Protein AF-A0A8T2P8Z6-F1 (afdb_monomer_lite)

Radius of gyration: 33.36 Å; chains: 1; bounding box: 103×125×57 Å

Foldseek 3Di:
DDDDDDDDDDDDDDDPVVVVVVVVVVVVVVVVVVPPPDDDDDDDDPPDPLQQLVNLVVFLEFEEAEDADLQDAPVVVLVLLLLVLVLQVLLVVPGHYEYEDQAFANHVPPPPVPDRGFRHWCLQWFDVVLLCVLGHYDYPVSVCRNNVHQEAAEEEEEDADPVHDDPPDQDWDKAFDQDPDDDQWDADPVRWTAHPSRPPRRHTYNYYTYMHGGEGSNSCSCVCPPVDPTRGYYYYNSSRHHHPDPPDPSSVSNVLSRHTNPVVVVVVQVCCVPPVVDHCVVVVVDDDPNSVPDDDDDDDDDDDDQDDPPCCPVPVPPHDDDDDDDDDDDDDDDDDDDDDDDDDDDDDDDDDPDDDDDDDDDD

InterPro domains:
  IPR019378 GDP-fucose protein O-fucosyltransferase [PF10250] (63-278)
  IPR045130 GDP-fucose protein O-fucosyltransferase 2-like [PTHR13398] (17-284)

Organism: NCBI:txid121402

Sequence (363 aa):
MADRRKLHPALLWLSPRHLVIILQVYLLTLRAVSADVLSEDGAFSAGQSASSPAAAAARNIRYLLYDVNPPEGFNLRRDVYIRMASLVKTLRKHGDWVLVLPPWGRLYHWQSPDIHQVRIPWGEFFSVTSLQANVPVIEYEDFIAESGGPFVDMVLVLQNYAEGWTDGKWEEKVEERPCIERLMYSRDKQGYYRGWFWGYEETRGLNVTCISAQGHASILAPLLLQNITATSVMLDRAETVLHDQYAGKDYWDARRSMVFAKHLRIIGDEFRAKYLNSTDENDRTVYSEDWTRMKVEVQNFLITNRQKSEVGHSEGRSVPWSAPSTEGLHLGSPGGRAQPQRGRQKDSEPDEEAQAGQSICCY

Structure (mmCIF, N/CA/C/O backbone):
data_AF-A0A8T2P8Z6-F1
#
_entry.id   AF-A0A8T2P8Z6-F1
#
loop_
_atom_site.group_PDB
_atom_site.id
_atom_site.type_symbol
_atom_site.label_atom_id
_atom_site.label_alt_id
_atom_site.label_comp_id
_atom_site.label_asym_id
_atom_site.label_entity_id
_atom_site.label_seq_id
_atom_site.pdbx_PDB_ins_code
_atom_site.Cartn_x
_atom_site.Cartn_y
_atom_site.Cartn_z
_atom_site.occupancy
_atom_site.B_iso_or_equiv
_atom_site.auth_seq_id
_atom_site.auth_comp_id
_atom_site.auth_asym_id
_atom_site.auth_atom_id
_atom_site.pdbx_PDB_model_num
ATOM 1 N N . MET A 1 1 ? -55.349 -83.381 -0.407 1.00 37.97 1 MET A N 1
ATOM 2 C CA . MET A 1 1 ? -54.347 -84.428 -0.694 1.00 37.97 1 MET A CA 1
ATOM 3 C C . MET A 1 1 ? -53.076 -83.732 -1.157 1.00 37.97 1 MET A C 1
ATOM 5 O O . MET A 1 1 ? -53.173 -83.042 -2.157 1.00 37.97 1 MET A O 1
ATOM 9 N N . ALA A 1 2 ? -51.974 -83.916 -0.410 1.00 39.56 2 ALA A N 1
ATOM 10 C CA . ALA A 1 2 ? -50.560 -83.663 -0.761 1.00 39.56 2 ALA A CA 1
ATOM 11 C C . ALA A 1 2 ? -50.140 -82.226 -1.162 1.00 39.56 2 ALA A C 1
ATOM 13 O O . ALA A 1 2 ? -50.889 -81.501 -1.792 1.00 39.56 2 ALA A O 1
ATOM 14 N N . ASP A 1 3 ? -48.930 -81.717 -0.939 1.00 37.75 3 ASP A N 1
ATOM 15 C CA . ASP A 1 3 ? -47.789 -81.972 -0.048 1.00 37.75 3 ASP A CA 1
ATOM 16 C C . ASP A 1 3 ? -46.857 -80.761 -0.314 1.00 37.75 3 ASP A C 1
ATOM 18 O O . ASP A 1 3 ? -46.471 -80.524 -1.461 1.00 37.75 3 ASP A O 1
ATOM 22 N N . ARG A 1 4 ? -46.565 -79.916 0.688 1.00 43.31 4 ARG A N 1
ATOM 23 C CA . ARG A 1 4 ? -45.650 -78.762 0.543 1.00 43.31 4 ARG A CA 1
ATOM 24 C C . ARG A 1 4 ? -44.245 -79.207 0.950 1.00 43.31 4 ARG A C 1
ATOM 26 O O . ARG A 1 4 ? -43.892 -79.131 2.126 1.00 43.31 4 ARG A O 1
ATOM 33 N N . ARG A 1 5 ? -43.412 -79.596 -0.018 1.00 45.62 5 ARG A N 1
ATOM 34 C CA . ARG A 1 5 ? -41.974 -79.809 0.219 1.00 45.62 5 ARG A CA 1
ATOM 35 C C . ARG A 1 5 ? -41.269 -78.465 0.427 1.00 45.62 5 ARG A C 1
ATOM 37 O O . ARG A 1 5 ? -41.168 -77.660 -0.494 1.00 45.62 5 ARG A O 1
ATOM 44 N N . LYS A 1 6 ? -40.779 -78.234 1.646 1.00 47.31 6 LYS A N 1
ATOM 45 C CA . LYS A 1 6 ? -39.802 -77.188 1.978 1.00 47.31 6 LYS A CA 1
ATOM 46 C C . LYS A 1 6 ? -38.392 -77.732 1.721 1.00 47.31 6 LYS A C 1
ATOM 48 O O . LYS A 1 6 ? -38.041 -78.780 2.255 1.00 47.31 6 LYS A O 1
ATOM 53 N N . LEU A 1 7 ? -37.594 -77.017 0.927 1.00 45.34 7 LEU A N 1
ATOM 54 C CA . LEU A 1 7 ? -36.141 -77.198 0.846 1.00 45.34 7 LEU A CA 1
ATOM 55 C C . LEU A 1 7 ? -35.484 -76.535 2.071 1.00 45.34 7 LEU A C 1
ATOM 57 O O . LEU A 1 7 ? -35.747 -75.367 2.352 1.00 45.34 7 LEU A O 1
ATOM 61 N N . HIS A 1 8 ? -34.619 -77.266 2.774 1.00 40.22 8 HIS A N 1
ATOM 62 C CA . HIS A 1 8 ? -33.718 -76.728 3.799 1.00 40.22 8 HIS A CA 1
ATOM 63 C C . HIS A 1 8 ? -32.404 -76.248 3.155 1.00 40.22 8 HIS A C 1
ATOM 65 O O . HIS A 1 8 ? -31.804 -77.024 2.411 1.00 40.22 8 HIS A O 1
ATOM 71 N N . PRO A 1 9 ? -31.891 -75.042 3.468 1.00 47.12 9 PRO A N 1
ATOM 72 C CA . PRO A 1 9 ? -30.496 -74.702 3.231 1.00 47.12 9 PRO A CA 1
ATOM 73 C C . PRO A 1 9 ? -29.645 -75.116 4.442 1.00 47.12 9 PRO A C 1
ATOM 75 O O . PRO A 1 9 ? -29.944 -74.767 5.585 1.00 47.12 9 PRO A O 1
ATOM 78 N N . ALA A 1 10 ? -28.582 -75.878 4.186 1.00 43.59 10 ALA A N 1
ATOM 79 C CA . ALA A 1 10 ? -27.578 -76.231 5.179 1.00 43.59 10 ALA A CA 1
ATOM 80 C C . ALA A 1 10 ? -26.749 -74.987 5.548 1.00 43.59 10 ALA A C 1
ATOM 82 O O . ALA A 1 10 ? -26.037 -74.438 4.709 1.00 43.59 10 ALA A O 1
ATOM 83 N N . LEU A 1 11 ? -26.840 -74.536 6.803 1.00 48.56 11 LEU A N 1
ATOM 84 C CA . LEU A 1 11 ? -25.933 -73.533 7.358 1.00 48.56 11 LEU A CA 1
ATOM 85 C C . LEU A 1 11 ? -24.601 -74.201 7.728 1.00 48.56 11 LEU A C 1
ATOM 87 O O . LEU A 1 11 ? -24.530 -74.985 8.674 1.00 48.56 11 LEU A O 1
ATOM 91 N N . LEU A 1 12 ? -23.544 -73.860 6.992 1.00 51.59 12 LEU A N 1
ATOM 92 C CA . LEU A 1 12 ? -22.158 -74.142 7.364 1.00 51.59 12 LEU A CA 1
ATOM 93 C C . LEU A 1 12 ? -21.777 -73.276 8.574 1.00 51.59 12 LEU A C 1
ATOM 95 O O . LEU A 1 12 ? -21.596 -72.066 8.458 1.00 51.59 12 LEU A O 1
ATOM 99 N N . TRP A 1 13 ? -21.663 -73.899 9.746 1.00 49.84 13 TRP A N 1
ATOM 100 C CA . TRP A 1 13 ? -21.142 -73.268 10.958 1.00 49.84 13 TRP A CA 1
ATOM 101 C C . TRP A 1 13 ? -19.615 -73.144 10.865 1.00 49.84 13 TRP A C 1
ATOM 103 O O . TRP A 1 13 ? -18.887 -74.115 11.070 1.00 49.84 13 TRP A O 1
ATOM 113 N N . LEU A 1 14 ? -19.114 -71.945 10.561 1.00 56.34 14 LEU A N 1
ATOM 114 C CA . LEU A 1 14 ? -17.690 -71.624 10.679 1.00 56.34 14 LEU A CA 1
ATOM 115 C C . LEU A 1 14 ? -17.340 -71.429 12.159 1.00 56.34 14 LEU A C 1
ATOM 117 O O . LEU A 1 14 ? -17.954 -70.622 12.855 1.00 56.34 14 LEU A O 1
ATOM 121 N N . SER A 1 15 ? -16.360 -72.190 12.650 1.00 69.00 15 SER A N 1
ATOM 122 C CA . SER A 1 15 ? -15.945 -72.118 14.052 1.00 69.00 15 SER A CA 1
ATOM 123 C C . SER A 1 15 ? -15.383 -70.725 14.405 1.00 69.00 15 SER A C 1
ATOM 125 O O . SER A 1 15 ? -14.736 -70.096 13.561 1.00 69.00 15 SER A O 1
ATOM 127 N N . PRO A 1 16 ? -15.537 -70.250 15.659 1.00 65.69 16 PRO A N 1
ATOM 128 C CA . PRO A 1 16 ? -15.054 -68.931 16.093 1.00 65.69 16 PRO A CA 1
ATOM 129 C C . PRO A 1 16 ? -13.556 -68.709 15.839 1.00 65.69 16 PRO A C 1
ATOM 131 O O . PRO A 1 16 ? -13.108 -67.584 15.637 1.00 65.69 16 PRO A O 1
ATOM 134 N N . ARG A 1 17 ? -12.774 -69.796 15.795 1.00 66.25 17 ARG A N 1
ATOM 135 C CA . ARG A 1 17 ? -11.334 -69.765 15.517 1.00 66.25 17 ARG A CA 1
ATOM 136 C C . ARG A 1 17 ? -11.020 -69.352 14.079 1.00 66.25 17 ARG A C 1
ATOM 138 O O . ARG A 1 17 ? -10.040 -68.650 13.862 1.00 66.25 17 ARG A O 1
ATOM 145 N N . HIS A 1 18 ? -11.853 -69.724 13.107 1.00 68.38 18 HIS A N 1
ATOM 146 C CA . HIS A 1 18 ? -11.655 -69.316 11.713 1.00 68.38 18 HIS A CA 1
ATOM 147 C C . HIS A 1 18 ? -11.976 -67.838 11.491 1.00 68.38 18 HIS A C 1
ATOM 149 O O . HIS A 1 18 ? -11.293 -67.182 10.712 1.00 68.38 18 HIS A O 1
ATOM 155 N N . LEU A 1 19 ? -12.937 -67.288 12.235 1.00 70.31 19 LEU A N 1
ATOM 156 C CA . LEU A 1 19 ? -13.290 -65.870 12.161 1.00 70.31 19 LEU A CA 1
ATOM 157 C C . LEU A 1 19 ? -12.163 -64.968 12.694 1.00 70.31 19 LEU A C 1
ATOM 159 O O . LEU A 1 19 ? -11.870 -63.932 12.102 1.00 70.31 19 LEU A O 1
ATOM 163 N N . VAL A 1 20 ? -11.474 -65.401 13.757 1.00 74.75 20 VAL A N 1
ATOM 164 C CA . VAL A 1 20 ? -10.307 -64.690 14.310 1.00 74.75 20 VAL A CA 1
ATOM 165 C C . VAL A 1 20 ? -9.123 -64.713 13.342 1.00 74.75 20 VAL A C 1
ATOM 167 O O . VAL A 1 20 ? -8.479 -6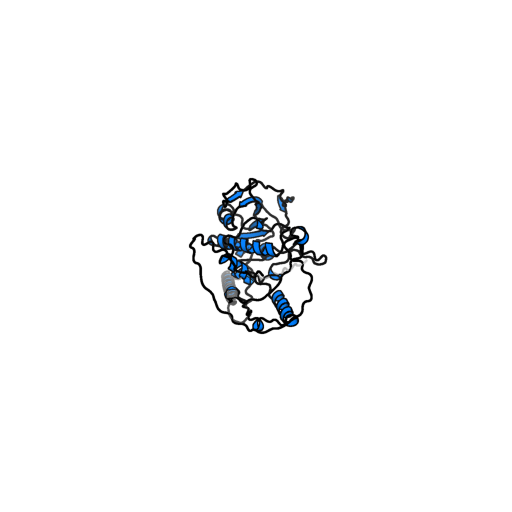3.685 13.150 1.00 74.75 20 VAL A O 1
ATOM 170 N N . ILE A 1 21 ? -8.861 -65.850 12.689 1.00 77.69 21 ILE A N 1
ATOM 171 C CA . ILE A 1 21 ? -7.776 -65.961 11.700 1.00 77.69 21 ILE A CA 1
ATOM 172 C C . ILE A 1 21 ? -8.054 -65.054 10.494 1.00 77.69 21 ILE A C 1
ATOM 174 O O . ILE A 1 21 ? -7.162 -64.330 10.064 1.00 77.69 21 ILE A O 1
ATOM 178 N N . ILE A 1 22 ? -9.292 -65.026 9.989 1.00 76.69 22 ILE A N 1
ATOM 179 C CA . ILE A 1 22 ? -9.676 -64.147 8.873 1.00 76.69 22 ILE A CA 1
ATOM 180 C C . ILE A 1 22 ? -9.498 -62.670 9.254 1.00 76.69 22 ILE A C 1
ATOM 182 O O . ILE A 1 22 ? -8.950 -61.900 8.467 1.00 76.69 22 ILE A O 1
ATOM 186 N N . LEU A 1 23 ? -9.885 -62.277 10.472 1.00 76.38 23 LEU A N 1
ATOM 187 C CA . LEU A 1 23 ? -9.714 -60.904 10.957 1.00 76.38 23 LEU A CA 1
ATOM 188 C C . LEU A 1 23 ? -8.230 -60.516 11.092 1.00 76.38 23 LEU A C 1
ATOM 190 O O . LEU A 1 23 ? -7.848 -59.403 10.737 1.00 76.38 23 LEU A O 1
ATOM 194 N N . GLN A 1 24 ? -7.382 -61.434 11.567 1.00 75.31 24 GLN A N 1
ATOM 195 C CA . GLN A 1 24 ? -5.938 -61.208 11.677 1.00 75.31 24 GLN A CA 1
ATOM 196 C C . GLN A 1 24 ? -5.265 -61.087 10.306 1.00 75.31 24 GLN A C 1
ATOM 198 O O . GLN A 1 24 ? -4.443 -60.191 10.115 1.00 75.31 24 GLN A O 1
ATOM 203 N N . VAL A 1 25 ? -5.646 -61.929 9.340 1.00 77.00 25 VAL A N 1
ATOM 204 C CA . VAL A 1 25 ? -5.154 -61.841 7.956 1.00 77.00 25 VAL A CA 1
ATOM 205 C C . VAL A 1 25 ? -5.594 -60.522 7.316 1.00 77.00 25 VAL A C 1
ATOM 207 O O . VAL A 1 25 ? -4.768 -59.847 6.709 1.00 77.00 25 VAL A O 1
ATOM 210 N N . TYR A 1 26 ? -6.843 -60.095 7.531 1.00 74.31 26 TYR A N 1
ATOM 211 C CA . TYR A 1 26 ? -7.358 -58.823 7.016 1.00 74.31 26 TYR A CA 1
ATOM 212 C C . TYR A 1 26 ? -6.613 -57.602 7.591 1.00 74.31 26 TYR A C 1
ATOM 214 O O . TYR A 1 26 ? -6.258 -56.674 6.862 1.00 74.31 26 TYR A O 1
ATOM 222 N N . LEU A 1 27 ? -6.299 -57.622 8.892 1.00 71.62 27 LEU A N 1
ATOM 223 C CA . LEU A 1 27 ? -5.500 -56.583 9.554 1.00 71.62 27 LEU A CA 1
ATOM 224 C C . LEU A 1 27 ? -4.042 -56.550 9.066 1.00 71.62 27 LEU A C 1
ATOM 226 O O . LEU A 1 27 ? -3.460 -55.470 8.964 1.00 71.62 27 LEU A O 1
ATOM 230 N N . LEU A 1 28 ? -3.456 -57.705 8.737 1.00 68.38 28 LEU A N 1
ATOM 231 C CA . LEU A 1 28 ? -2.118 -57.799 8.141 1.00 68.38 28 LEU A CA 1
ATOM 232 C C . LEU A 1 28 ? -2.097 -57.272 6.697 1.00 68.38 28 LEU A C 1
ATOM 234 O O . LEU A 1 28 ? -1.181 -56.532 6.345 1.00 68.38 28 LEU A O 1
ATOM 238 N N . THR A 1 29 ? -3.126 -57.555 5.890 1.00 62.25 29 THR A N 1
ATOM 239 C CA . THR A 1 29 ? -3.234 -57.018 4.521 1.00 62.25 29 THR A CA 1
ATOM 240 C C . THR A 1 29 ? -3.480 -55.510 4.493 1.00 62.25 29 THR A C 1
ATOM 242 O O . THR A 1 29 ? -2.907 -54.819 3.657 1.00 62.25 29 THR A O 1
ATOM 245 N N . LEU A 1 30 ? -4.254 -54.966 5.442 1.00 60.84 30 LEU A N 1
ATOM 246 C CA . LEU A 1 30 ? -4.458 -53.516 5.569 1.00 60.84 30 LEU A CA 1
ATOM 247 C C . LEU A 1 30 ? -3.161 -52.773 5.917 1.00 60.84 30 LEU A C 1
ATOM 249 O O . LEU A 1 30 ? -2.929 -51.683 5.405 1.00 60.84 3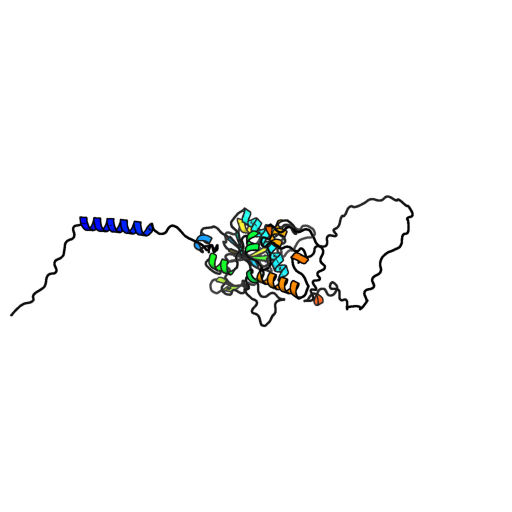0 LEU A O 1
ATOM 253 N N . ARG A 1 31 ? -2.293 -53.372 6.743 1.00 56.75 31 ARG A N 1
ATOM 254 C CA . ARG A 1 31 ? -0.985 -52.789 7.083 1.00 56.75 31 ARG A CA 1
ATOM 255 C C . ARG A 1 31 ? 0.015 -52.845 5.928 1.00 56.75 31 ARG A C 1
ATOM 257 O O . ARG A 1 31 ? 0.814 -51.926 5.810 1.00 56.75 31 ARG A O 1
ATOM 264 N N . ALA A 1 32 ? -0.048 -53.873 5.080 1.00 55.12 32 ALA A N 1
ATOM 265 C CA . ALA A 1 32 ? 0.797 -53.969 3.888 1.00 55.12 32 ALA A CA 1
ATOM 266 C C . ALA A 1 32 ? 0.418 -52.919 2.824 1.00 55.12 32 ALA A C 1
ATOM 268 O O . ALA A 1 32 ? 1.295 -52.290 2.249 1.00 55.12 32 ALA A O 1
ATOM 269 N N . VAL A 1 33 ? -0.880 -52.637 2.638 1.00 54.50 33 VAL A N 1
ATOM 270 C CA . VAL A 1 33 ? -1.353 -51.617 1.677 1.00 54.50 33 VAL A CA 1
ATOM 271 C C . VAL A 1 33 ? -0.971 -50.188 2.092 1.00 54.50 33 VAL A C 1
ATOM 273 O O . VAL A 1 33 ? -0.822 -49.320 1.239 1.00 54.50 33 VAL A O 1
ATOM 276 N N . SER A 1 34 ? -0.770 -49.921 3.387 1.00 47.69 34 SER A N 1
ATOM 277 C CA . SER A 1 34 ? -0.315 -48.605 3.864 1.00 47.69 34 SER A CA 1
ATOM 278 C C . SER A 1 34 ? 1.203 -48.386 3.770 1.00 47.69 34 SER A C 1
ATOM 280 O O . SER A 1 34 ? 1.650 -47.277 4.049 1.00 47.69 34 SER A O 1
ATOM 282 N N . ALA A 1 35 ? 1.994 -49.407 3.415 1.00 42.97 35 ALA A N 1
ATOM 283 C CA . ALA A 1 35 ? 3.459 -49.342 3.451 1.00 42.97 35 ALA A CA 1
ATOM 284 C C . ALA A 1 35 ? 4.138 -49.139 2.078 1.00 42.97 35 ALA A C 1
ATOM 286 O O . ALA A 1 35 ? 5.310 -48.781 2.058 1.00 42.97 35 ALA A O 1
ATOM 287 N N . ASP A 1 36 ? 3.421 -49.277 0.956 1.00 39.84 36 ASP A N 1
ATOM 288 C CA . ASP A 1 36 ? 4.010 -49.263 -0.400 1.00 39.84 36 ASP A CA 1
ATOM 289 C C . ASP A 1 36 ? 3.798 -47.954 -1.191 1.00 39.84 36 ASP A C 1
ATOM 291 O O . ASP A 1 36 ? 3.697 -47.960 -2.416 1.00 39.84 36 ASP A O 1
ATOM 295 N N . VAL A 1 37 ? 3.763 -46.794 -0.527 1.00 42.94 37 VAL A N 1
ATOM 296 C CA . VAL A 1 37 ? 3.844 -45.497 -1.233 1.00 42.94 37 VAL A CA 1
ATOM 297 C C . VAL A 1 37 ? 4.941 -44.635 -0.627 1.00 42.94 37 VAL A C 1
ATOM 299 O O . VAL A 1 37 ? 4.669 -43.595 -0.040 1.00 42.94 37 VAL A O 1
ATOM 302 N N . LEU A 1 38 ? 6.192 -45.077 -0.760 1.00 37.34 38 LEU A N 1
ATOM 303 C CA . LEU A 1 38 ? 7.381 -44.233 -0.636 1.00 37.34 38 LEU A CA 1
ATOM 304 C C . LEU A 1 38 ? 8.517 -44.816 -1.499 1.00 37.34 38 LEU A C 1
ATOM 306 O O . LEU A 1 38 ? 9.072 -45.858 -1.164 1.00 37.34 38 LEU A O 1
ATOM 310 N N . SER A 1 39 ? 8.878 -44.065 -2.548 1.00 33.06 39 SER A N 1
ATOM 311 C CA . SER A 1 39 ? 10.240 -43.825 -3.072 1.00 33.06 39 SER A CA 1
ATOM 312 C C . SER A 1 39 ? 10.524 -44.160 -4.552 1.00 33.06 39 SER A C 1
ATOM 314 O O . SER A 1 39 ? 10.322 -45.285 -4.996 1.00 33.06 39 SER A O 1
ATOM 316 N N . GLU A 1 40 ? 11.104 -43.135 -5.207 1.00 34.72 40 GLU A N 1
ATOM 317 C CA . GLU A 1 40 ? 11.823 -43.026 -6.506 1.00 34.72 40 GLU A CA 1
ATOM 318 C C . GLU A 1 40 ? 10.948 -43.103 -7.782 1.00 34.72 40 GLU A C 1
ATOM 320 O O . GLU A 1 40 ? 10.274 -44.093 -8.025 1.00 34.72 40 GLU A O 1
ATOM 325 N N . ASP A 1 41 ? 10.820 -42.077 -8.642 1.00 35.53 41 ASP A N 1
ATOM 326 C CA . ASP A 1 41 ? 11.855 -41.195 -9.212 1.00 35.53 41 ASP A CA 1
ATOM 327 C C . ASP A 1 41 ? 11.273 -39.928 -9.915 1.00 35.53 41 ASP A C 1
ATOM 329 O O . ASP A 1 41 ? 10.210 -39.988 -10.530 1.00 35.53 41 ASP A O 1
ATOM 333 N N . GLY A 1 42 ? 12.033 -38.816 -9.932 1.00 31.75 42 GLY A N 1
ATOM 334 C CA . GLY A 1 42 ? 12.189 -37.970 -11.136 1.00 31.75 42 GLY A CA 1
ATOM 335 C C . GLY A 1 42 ? 11.227 -36.806 -11.461 1.00 31.75 42 GLY A C 1
ATOM 336 O O . GLY A 1 42 ? 10.294 -36.964 -12.234 1.00 31.75 42 GLY A O 1
ATOM 337 N N . ALA A 1 43 ? 11.641 -35.591 -11.065 1.00 36.53 43 ALA A N 1
ATOM 338 C CA . ALA A 1 43 ? 11.511 -34.317 -11.803 1.00 36.53 43 ALA A CA 1
ATOM 339 C C . ALA A 1 43 ? 10.117 -33.673 -12.012 1.00 36.53 43 ALA A C 1
ATOM 341 O O . ALA A 1 43 ? 9.415 -33.980 -12.961 1.00 36.53 43 ALA A O 1
ATOM 342 N N . PHE A 1 44 ? 9.793 -32.674 -11.177 1.00 30.77 44 PHE A N 1
ATOM 343 C CA . PHE A 1 44 ? 9.423 -31.283 -11.530 1.00 30.77 44 PHE A CA 1
ATOM 344 C C . PHE A 1 44 ? 9.016 -30.574 -10.224 1.00 30.77 44 PHE A C 1
ATOM 346 O O . PHE A 1 44 ? 7.924 -30.774 -9.700 1.00 30.77 44 PHE A O 1
ATOM 353 N N . SER A 1 45 ? 9.921 -29.774 -9.653 1.00 35.59 45 SER A N 1
ATOM 354 C CA . SER A 1 45 ? 9.644 -29.008 -8.432 1.00 35.59 45 SER A CA 1
ATOM 355 C C . SER A 1 45 ? 8.908 -27.716 -8.791 1.00 35.59 45 SER A C 1
ATOM 357 O O . SER A 1 45 ? 9.530 -26.716 -9.145 1.00 35.59 45 SER A O 1
ATOM 359 N N . ALA A 1 46 ? 7.577 -27.744 -8.725 1.00 33.88 46 ALA A N 1
ATOM 360 C CA . ALA A 1 46 ? 6.758 -26.543 -8.608 1.00 33.88 46 ALA A CA 1
ATOM 361 C C . ALA A 1 46 ? 6.582 -26.244 -7.113 1.00 33.88 46 ALA A C 1
ATOM 363 O O . ALA A 1 46 ? 5.700 -26.780 -6.446 1.00 33.88 46 ALA A O 1
ATOM 364 N N . GLY A 1 47 ? 7.476 -25.422 -6.567 1.00 38.44 47 GLY A N 1
ATOM 365 C CA . GLY A 1 47 ? 7.372 -24.916 -5.204 1.00 38.44 47 GLY A CA 1
ATOM 366 C C . GLY A 1 47 ? 6.289 -23.847 -5.092 1.00 38.44 47 GLY A C 1
ATOM 367 O O . GLY A 1 47 ? 6.599 -22.664 -5.048 1.00 38.44 47 GLY A O 1
ATOM 368 N N . GLN A 1 48 ? 5.030 -24.266 -5.018 1.00 44.53 48 GLN A N 1
ATOM 369 C CA . GLN A 1 48 ? 3.983 -23.530 -4.316 1.00 44.53 48 GLN A CA 1
ATOM 370 C C . GLN A 1 48 ? 3.305 -24.525 -3.387 1.00 44.53 48 GLN A C 1
ATOM 372 O O . GLN A 1 48 ? 2.375 -25.239 -3.754 1.00 44.53 48 GLN A O 1
ATOM 377 N N . SER A 1 49 ? 3.817 -24.600 -2.163 1.00 41.56 49 SER A N 1
ATOM 378 C CA . SER A 1 49 ? 3.063 -25.165 -1.057 1.00 41.56 49 SER A CA 1
ATOM 379 C C . SER A 1 49 ? 1.872 -24.239 -0.840 1.00 41.56 49 SER A C 1
ATOM 381 O O . SER A 1 49 ? 1.992 -23.261 -0.109 1.00 41.56 49 SER A O 1
ATOM 383 N N . ALA A 1 50 ? 0.753 -24.505 -1.513 1.00 44.44 50 ALA A N 1
ATOM 384 C CA . ALA A 1 50 ? -0.522 -23.907 -1.161 1.00 44.44 50 ALA A CA 1
ATOM 385 C C . ALA A 1 50 ? -0.794 -24.291 0.299 1.00 44.44 50 ALA A C 1
ATOM 387 O O . ALA A 1 50 ? -1.139 -25.438 0.605 1.00 44.44 50 ALA A O 1
ATOM 388 N N . SER A 1 51 ? -0.531 -23.365 1.222 1.00 47.09 51 SER A N 1
ATOM 389 C CA . SER A 1 51 ? -0.912 -23.508 2.618 1.00 47.09 51 SER A CA 1
ATOM 390 C C . SER A 1 51 ? -2.415 -23.725 2.636 1.00 47.09 51 SER A C 1
ATOM 392 O O . SER A 1 51 ? -3.175 -22.863 2.208 1.00 47.09 51 SER A O 1
ATOM 394 N N . SER A 1 52 ? -2.878 -24.878 3.118 1.00 51.47 52 SER A N 1
ATOM 395 C CA . SER A 1 52 ? -4.303 -25.013 3.412 1.00 51.47 52 SER A CA 1
ATOM 396 C C . SER A 1 52 ? -4.698 -23.946 4.449 1.00 51.47 52 SER A C 1
ATOM 398 O O . SER A 1 52 ? -3.887 -23.665 5.336 1.00 51.47 52 SER A O 1
ATOM 400 N N . PRO A 1 53 ? -5.932 -23.413 4.432 1.00 51.69 53 PRO A N 1
ATOM 401 C CA . PRO A 1 53 ? -6.404 -22.433 5.423 1.00 51.69 53 PRO A CA 1
ATOM 402 C C . PRO A 1 53 ? -6.202 -22.916 6.867 1.00 51.69 53 PRO A C 1
ATOM 404 O O . PRO A 1 53 ? -5.835 -22.163 7.761 1.00 51.69 53 PRO A O 1
ATOM 407 N N . ALA A 1 54 ? -6.321 -24.230 7.087 1.00 47.56 54 ALA A N 1
ATOM 408 C CA . ALA A 1 54 ? -6.029 -24.873 8.367 1.00 47.56 54 ALA A CA 1
ATOM 409 C C . ALA A 1 54 ? -4.549 -24.769 8.797 1.00 47.56 54 ALA A C 1
ATOM 411 O O . ALA A 1 54 ? -4.266 -24.703 9.988 1.00 47.56 54 ALA A O 1
ATOM 412 N N . ALA A 1 55 ? -3.599 -24.740 7.859 1.00 50.06 55 ALA A N 1
ATOM 413 C CA . ALA A 1 55 ? -2.175 -24.558 8.141 1.00 50.06 55 ALA A CA 1
ATOM 414 C C . ALA A 1 55 ? -1.823 -23.085 8.412 1.00 50.06 55 ALA A C 1
ATOM 416 O O . ALA A 1 55 ? -0.949 -22.819 9.238 1.00 50.06 55 ALA A O 1
ATOM 417 N N . ALA A 1 56 ? -2.516 -22.148 7.757 1.00 49.97 56 ALA A N 1
ATOM 418 C CA . ALA A 1 56 ? -2.421 -20.716 8.037 1.00 49.97 56 ALA A CA 1
ATOM 419 C C . ALA A 1 56 ? -3.100 -20.330 9.360 1.00 49.97 56 ALA A C 1
ATOM 421 O O . ALA A 1 56 ? -2.628 -19.419 10.013 1.00 49.97 56 ALA A O 1
ATOM 422 N N . ALA A 1 57 ? -4.137 -21.056 9.794 1.00 50.44 57 ALA A N 1
ATOM 423 C CA . ALA A 1 57 ? -4.741 -20.913 11.122 1.00 50.44 57 ALA A CA 1
ATOM 424 C C . ALA A 1 57 ? -3.943 -21.630 12.234 1.00 50.44 57 ALA A C 1
ATOM 426 O O . ALA A 1 57 ? -3.987 -21.228 13.395 1.00 50.44 57 ALA A O 1
ATOM 427 N N . ALA A 1 58 ? -3.211 -22.703 11.902 1.00 52.75 58 ALA A N 1
ATOM 428 C CA . ALA A 1 58 ? -2.344 -23.420 12.845 1.00 52.75 58 ALA A CA 1
ATOM 429 C C . ALA A 1 58 ? -1.024 -22.682 13.130 1.00 52.75 58 ALA A C 1
ATOM 431 O O . ALA A 1 58 ? -0.422 -22.861 14.189 1.00 52.75 58 ALA A O 1
ATOM 432 N N . ARG A 1 59 ? -0.564 -21.855 12.188 1.00 63.66 59 ARG A N 1
ATOM 433 C CA . ARG A 1 59 ? 0.484 -20.853 12.399 1.00 63.66 59 ARG A CA 1
ATOM 434 C C . ARG A 1 59 ? -0.248 -19.591 12.853 1.00 63.66 59 ARG A C 1
ATOM 436 O O . ARG A 1 59 ? -1.202 -19.210 12.210 1.00 63.66 59 ARG A O 1
ATOM 443 N N . ASN A 1 60 ? 0.103 -18.957 13.962 1.00 82.00 60 ASN A N 1
ATOM 444 C CA . ASN A 1 60 ? -0.624 -17.771 14.444 1.00 82.00 60 ASN A CA 1
ATOM 445 C C . ASN A 1 60 ? -0.283 -16.528 13.586 1.00 82.00 60 ASN A C 1
ATOM 447 O O . ASN A 1 60 ? 0.377 -15.605 14.061 1.00 82.00 60 ASN A O 1
ATOM 451 N N . ILE A 1 61 ? -0.633 -16.567 12.295 1.00 91.62 61 ILE A N 1
ATOM 452 C CA . ILE A 1 61 ? -0.301 -15.563 11.282 1.00 91.62 61 ILE A CA 1
ATOM 453 C C . ILE A 1 61 ? -1.331 -14.441 11.345 1.00 91.62 61 ILE A C 1
ATOM 455 O O . ILE A 1 61 ? -2.538 -14.681 11.356 1.00 91.62 61 ILE A O 1
ATOM 459 N N . ARG A 1 62 ? -0.841 -13.203 11.350 1.00 95.81 62 ARG A N 1
ATOM 460 C CA . ARG A 1 62 ? -1.661 -11.996 11.273 1.00 95.81 62 ARG A CA 1
ATOM 461 C C . ARG A 1 62 ? -1.464 -11.301 9.933 1.00 95.81 62 ARG A C 1
ATOM 463 O O . ARG A 1 62 ? -0.358 -11.252 9.396 1.00 95.81 62 ARG A O 1
ATOM 470 N N . TYR A 1 63 ? -2.537 -10.733 9.407 1.00 97.94 63 TYR A N 1
ATOM 471 C CA . TYR A 1 63 ? -2.567 -10.086 8.103 1.00 97.94 63 TYR A CA 1
ATOM 472 C C . TYR A 1 63 ? -2.710 -8.577 8.275 1.00 97.94 63 TYR A C 1
ATOM 474 O O . TYR A 1 63 ? -3.634 -8.104 8.940 1.00 97.94 63 TYR A O 1
ATOM 482 N N . LEU A 1 64 ? -1.797 -7.823 7.666 1.00 98.50 64 LEU A N 1
ATOM 483 C CA . LEU A 1 64 ? -1.900 -6.375 7.541 1.00 98.50 64 LEU A CA 1
ATOM 484 C C . LEU A 1 64 ? -2.382 -6.041 6.132 1.00 98.50 64 LEU A C 1
ATOM 486 O O . LEU A 1 64 ? -1.707 -6.356 5.157 1.00 98.50 64 LEU A O 1
ATOM 490 N N . LEU A 1 65 ? -3.528 -5.385 6.031 1.00 98.69 65 LEU A N 1
ATOM 491 C CA . LEU A 1 65 ? -4.052 -4.814 4.797 1.00 98.69 65 LEU A CA 1
ATOM 492 C C . LEU A 1 65 ? -3.967 -3.289 4.888 1.00 98.69 65 LEU A C 1
ATOM 494 O O . LEU A 1 65 ? -3.915 -2.732 5.986 1.00 98.69 65 LEU A O 1
ATOM 498 N N . TYR A 1 66 ? -3.985 -2.591 3.757 1.00 98.62 66 TYR A N 1
ATOM 499 C CA . TYR A 1 66 ? -4.033 -1.131 3.768 1.00 98.62 66 TYR A CA 1
ATOM 500 C C . TYR A 1 66 ? -4.672 -0.563 2.505 1.00 98.62 66 TYR A C 1
ATOM 502 O O . TYR A 1 66 ? -4.564 -1.153 1.435 1.00 98.62 66 TYR A O 1
ATOM 510 N N . ASP A 1 67 ? -5.300 0.603 2.613 1.00 97.38 67 ASP A N 1
ATOM 511 C CA . ASP A 1 67 ? -5.708 1.398 1.454 1.00 97.38 67 ASP A CA 1
ATOM 512 C C . ASP A 1 67 ? -5.252 2.849 1.621 1.00 97.38 67 ASP A C 1
ATOM 514 O O . ASP A 1 67 ? -4.821 3.292 2.689 1.00 97.38 67 ASP A O 1
ATOM 518 N N . VAL A 1 68 ? -5.292 3.574 0.515 1.00 95.62 68 VAL A N 1
ATOM 519 C CA . VAL A 1 68 ? -4.823 4.946 0.384 1.00 95.62 68 VAL A CA 1
ATOM 520 C C . VAL A 1 68 ? -5.973 5.801 -0.122 1.00 95.62 68 VAL A C 1
ATOM 522 O O . VAL A 1 68 ? -6.771 5.342 -0.947 1.00 95.62 68 VAL A O 1
ATOM 525 N N . ASN A 1 69 ? -6.021 7.056 0.327 1.00 92.69 69 ASN A N 1
ATOM 526 C CA . ASN A 1 69 ? -7.004 8.043 -0.113 1.00 92.69 69 ASN A CA 1
ATOM 527 C C . ASN A 1 69 ? -7.289 7.960 -1.637 1.00 92.69 69 ASN A C 1
ATOM 529 O O . ASN A 1 69 ? -6.347 7.957 -2.438 1.00 92.69 69 ASN A O 1
ATOM 533 N N . PRO A 1 70 ? -8.562 7.881 -2.082 1.00 88.50 70 PRO A N 1
ATOM 534 C CA . PRO A 1 70 ? -8.899 7.630 -3.487 1.00 88.50 70 PRO A CA 1
ATOM 535 C C . PRO A 1 70 ? -8.245 8.553 -4.534 1.00 88.50 70 PRO A C 1
ATOM 537 O O . PRO A 1 70 ? -7.867 8.036 -5.585 1.00 88.50 70 PRO A O 1
ATOM 540 N N . PRO A 1 71 ? -8.060 9.869 -4.293 1.00 88.12 71 PRO A N 1
ATOM 541 C CA . PRO A 1 71 ? -7.391 10.763 -5.243 1.00 88.12 71 PRO A CA 1
ATOM 542 C C . PRO A 1 71 ? -5.912 10.442 -5.496 1.00 88.12 71 PRO A C 1
ATOM 544 O O . PRO A 1 71 ? -5.354 10.917 -6.483 1.00 88.12 71 PRO A O 1
ATOM 547 N N . GLU A 1 72 ? -5.265 9.650 -4.637 1.00 90.19 72 GLU A N 1
ATOM 548 C CA . GLU A 1 72 ? -3.827 9.415 -4.727 1.00 90.19 72 GLU A CA 1
ATOM 549 C C . GLU A 1 72 ? -3.438 8.560 -5.933 1.00 90.19 72 GLU A C 1
ATOM 551 O O . GLU A 1 72 ? -3.995 7.483 -6.190 1.00 90.19 72 GLU A O 1
ATOM 556 N N . GLY A 1 73 ? -2.428 9.038 -6.661 1.00 89.44 73 GLY A N 1
ATOM 557 C CA . GLY A 1 73 ? -1.930 8.412 -7.879 1.00 89.44 73 GLY A CA 1
ATOM 558 C C . GLY A 1 73 ? -1.072 7.164 -7.643 1.00 89.44 73 GLY A C 1
ATOM 559 O O . GLY A 1 73 ? -0.647 6.848 -6.531 1.00 89.44 73 GLY A O 1
ATOM 560 N N . PHE A 1 74 ? -0.753 6.471 -8.741 1.00 90.94 74 PHE A N 1
ATOM 561 C CA . PHE A 1 74 ? 0.017 5.219 -8.736 1.00 90.94 74 PHE A CA 1
ATOM 562 C C . PHE A 1 74 ? 1.358 5.336 -7.994 1.00 90.94 74 PHE A C 1
ATOM 564 O O . PHE A 1 74 ? 1.694 4.494 -7.166 1.00 90.94 74 PHE A O 1
ATOM 571 N N . ASN A 1 75 ? 2.118 6.405 -8.254 1.00 92.06 75 ASN A N 1
ATOM 572 C CA . ASN A 1 75 ? 3.452 6.575 -7.675 1.00 92.06 75 ASN A CA 1
ATOM 573 C C . ASN A 1 75 ? 3.427 6.907 -6.180 1.00 92.06 75 ASN A C 1
ATOM 575 O O . ASN A 1 75 ? 4.282 6.412 -5.451 1.00 92.06 75 ASN A O 1
ATOM 579 N N . LEU A 1 76 ? 2.440 7.668 -5.699 1.00 93.75 76 LEU A N 1
ATOM 580 C CA . LEU A 1 76 ? 2.313 7.910 -4.261 1.00 93.75 76 LEU A CA 1
ATOM 581 C C . LEU A 1 76 ? 1.896 6.630 -3.530 1.00 93.75 76 LEU A C 1
ATOM 583 O O . LEU A 1 76 ? 2.446 6.313 -2.482 1.00 93.75 76 LEU A O 1
ATOM 587 N N . ARG A 1 77 ? 1.011 5.819 -4.120 1.00 95.88 77 ARG A N 1
ATOM 588 C CA . ARG A 1 77 ? 0.657 4.500 -3.566 1.00 95.88 77 ARG A CA 1
ATOM 589 C C . ARG A 1 77 ? 1.862 3.554 -3.478 1.00 95.88 77 ARG A C 1
ATOM 591 O O . ARG A 1 77 ? 1.979 2.814 -2.502 1.00 95.88 77 ARG A O 1
ATOM 598 N N . ARG A 1 78 ? 2.790 3.615 -4.444 1.00 96.88 78 ARG A N 1
ATOM 599 C CA . ARG A 1 78 ? 4.088 2.911 -4.368 1.00 96.88 78 ARG A CA 1
ATOM 600 C C . ARG A 1 78 ? 4.939 3.397 -3.192 1.00 96.88 78 ARG A C 1
ATOM 602 O O . ARG A 1 78 ? 5.590 2.584 -2.546 1.00 96.88 78 ARG A O 1
ATOM 609 N N . ASP A 1 79 ? 4.930 4.694 -2.902 1.00 97.25 79 ASP A N 1
ATOM 610 C CA . ASP A 1 79 ? 5.629 5.244 -1.736 1.00 97.25 79 ASP A CA 1
ATOM 611 C C . ASP A 1 79 ? 4.984 4.791 -0.414 1.00 97.25 79 ASP A C 1
ATOM 613 O O . ASP A 1 79 ? 5.687 4.376 0.506 1.00 97.25 79 ASP A O 1
ATOM 617 N N . VAL A 1 80 ? 3.650 4.755 -0.333 1.00 98.19 80 VAL A N 1
ATOM 618 C CA . VAL A 1 80 ? 2.936 4.240 0.851 1.00 98.19 80 VAL A CA 1
ATOM 619 C C . VAL A 1 80 ? 3.229 2.755 1.091 1.00 98.19 80 VAL A C 1
ATOM 621 O O . VAL A 1 80 ? 3.396 2.351 2.242 1.00 98.19 80 VAL A O 1
ATOM 624 N N . TYR A 1 81 ? 3.388 1.946 0.038 1.00 98.44 81 TYR A N 1
ATOM 625 C CA . TYR A 1 81 ? 3.838 0.555 0.183 1.00 98.44 81 TYR A CA 1
ATOM 626 C C . TYR A 1 81 ? 5.159 0.446 0.958 1.00 98.44 81 TYR A C 1
ATOM 628 O O . TYR A 1 81 ? 5.286 -0.410 1.829 1.00 98.44 81 TYR A O 1
ATOM 636 N N . ILE A 1 82 ? 6.129 1.333 0.707 1.00 98.25 82 ILE A N 1
ATOM 637 C CA . ILE A 1 82 ? 7.419 1.331 1.419 1.00 98.25 82 ILE A CA 1
ATOM 638 C C . ILE A 1 82 ? 7.216 1.591 2.921 1.00 98.25 82 ILE A C 1
ATOM 640 O O . ILE A 1 82 ? 7.851 0.940 3.759 1.00 98.25 82 ILE A O 1
ATOM 644 N N . ARG A 1 83 ? 6.290 2.491 3.273 1.00 98.12 83 ARG A N 1
ATOM 645 C CA . ARG A 1 83 ? 5.924 2.787 4.669 1.00 98.12 83 ARG A CA 1
ATOM 646 C C . ARG A 1 83 ? 5.308 1.560 5.343 1.00 98.12 83 ARG A C 1
ATOM 648 O O . ARG A 1 83 ? 5.732 1.173 6.430 1.00 98.12 83 ARG A O 1
ATOM 655 N N . MET A 1 84 ? 4.369 0.896 4.669 1.00 98.50 84 MET A N 1
ATOM 656 C CA . MET A 1 84 ? 3.715 -0.314 5.185 1.00 98.50 84 MET A CA 1
ATOM 657 C C . MET A 1 84 ? 4.678 -1.500 5.285 1.00 98.50 84 MET A C 1
ATOM 659 O O . MET A 1 84 ? 4.657 -2.229 6.274 1.00 98.50 84 MET A O 1
ATOM 663 N N . ALA A 1 85 ? 5.583 -1.664 4.320 1.00 97.81 85 ALA A N 1
ATOM 664 C CA . ALA A 1 85 ? 6.633 -2.675 4.378 1.00 97.81 85 ALA A CA 1
ATOM 665 C C . ALA A 1 85 ? 7.561 -2.454 5.585 1.00 97.81 85 ALA A C 1
ATOM 667 O O . ALA A 1 85 ? 7.939 -3.414 6.257 1.00 97.81 85 ALA A O 1
ATOM 668 N N . SER A 1 86 ? 7.888 -1.197 5.899 1.00 97.19 86 SER A N 1
ATOM 669 C CA . SER A 1 86 ? 8.687 -0.840 7.081 1.00 97.19 86 SER A CA 1
ATOM 670 C C . SER A 1 86 ? 7.948 -1.174 8.382 1.00 97.19 86 SER A C 1
ATOM 672 O O . SER A 1 86 ? 8.510 -1.838 9.253 1.00 97.19 86 SER A O 1
ATOM 674 N N . LEU A 1 87 ? 6.654 -0.845 8.468 1.00 97.81 87 LEU A N 1
ATOM 675 C CA . LEU A 1 87 ? 5.805 -1.247 9.592 1.00 97.81 87 LEU A CA 1
ATOM 676 C C . LEU A 1 87 ? 5.778 -2.774 9.766 1.00 97.81 87 LEU A C 1
ATOM 678 O O . LEU A 1 87 ? 5.979 -3.267 10.875 1.00 97.81 87 LEU A O 1
ATOM 682 N N . VAL A 1 88 ? 5.606 -3.544 8.687 1.00 97.69 88 VAL A N 1
ATOM 683 C CA . VAL A 1 88 ? 5.622 -5.015 8.763 1.00 97.69 88 VAL A CA 1
ATOM 684 C C . VAL A 1 88 ? 6.974 -5.543 9.232 1.00 97.69 88 VAL A C 1
ATOM 686 O O . VAL A 1 88 ? 7.002 -6.440 10.071 1.00 97.69 88 VAL A O 1
ATOM 689 N N . LYS A 1 89 ? 8.103 -4.970 8.792 1.00 96.62 89 LYS A N 1
ATOM 690 C CA . LYS A 1 89 ? 9.425 -5.331 9.340 1.00 96.62 89 LYS A CA 1
ATOM 691 C C . LYS A 1 89 ? 9.495 -5.122 10.853 1.00 96.62 89 LYS A C 1
ATOM 693 O O . LYS A 1 89 ? 10.064 -5.961 11.551 1.00 96.62 89 LYS A O 1
ATOM 698 N N . THR A 1 90 ? 8.908 -4.043 11.369 1.00 96.56 90 THR A N 1
ATOM 699 C CA . THR A 1 90 ? 8.826 -3.786 12.813 1.00 96.56 90 THR A CA 1
ATOM 700 C C . THR A 1 90 ? 7.922 -4.796 13.519 1.00 96.56 90 THR A C 1
ATOM 702 O O . THR A 1 90 ? 8.341 -5.391 14.512 1.00 96.56 90 THR A O 1
ATOM 705 N N . LEU A 1 91 ? 6.726 -5.064 12.990 1.00 96.44 91 LEU A N 1
ATOM 706 C CA . LEU A 1 91 ? 5.780 -6.037 13.551 1.00 96.44 91 LEU A CA 1
ATOM 707 C C . LEU A 1 91 ? 6.364 -7.457 13.600 1.00 96.44 91 LEU A C 1
ATOM 709 O O . LEU A 1 91 ? 6.188 -8.179 14.586 1.00 96.44 91 LEU A O 1
ATOM 713 N N . ARG A 1 92 ? 7.137 -7.835 12.576 1.00 95.44 92 ARG A N 1
ATOM 714 C CA . ARG A 1 92 ? 7.782 -9.149 12.473 1.00 95.44 92 ARG A CA 1
ATOM 715 C C . ARG A 1 92 ? 8.871 -9.422 13.503 1.00 95.44 92 ARG A C 1
ATOM 717 O O . ARG A 1 92 ? 9.269 -10.571 13.666 1.00 95.44 92 ARG A O 1
ATOM 724 N N . LYS A 1 93 ? 9.323 -8.408 14.243 1.00 94.94 93 LYS A N 1
ATOM 725 C CA . LYS A 1 93 ? 10.214 -8.613 15.396 1.00 94.94 93 LYS A CA 1
ATOM 726 C C . LYS A 1 93 ? 9.505 -9.319 16.559 1.00 94.94 93 LYS A C 1
ATOM 728 O O . LYS A 1 93 ? 10.184 -9.863 17.424 1.00 94.94 93 LYS A O 1
ATOM 733 N N . HIS A 1 94 ? 8.168 -9.309 16.583 1.00 92.12 94 HIS A N 1
ATOM 734 C CA . HIS A 1 94 ? 7.363 -9.792 17.710 1.00 92.12 94 HIS A CA 1
ATOM 735 C C . HIS A 1 94 ? 6.307 -10.846 17.345 1.00 92.12 94 HIS A C 1
ATOM 737 O O . HIS A 1 94 ? 5.767 -11.481 18.247 1.00 92.12 94 HIS A O 1
ATOM 743 N N . GLY A 1 95 ? 6.006 -11.060 16.063 1.00 89.50 95 GLY A N 1
ATOM 744 C CA . GLY A 1 95 ? 5.053 -12.085 15.630 1.00 89.50 95 GLY A CA 1
ATOM 745 C C . GLY A 1 95 ? 5.053 -12.299 14.121 1.00 89.50 95 GLY A C 1
ATOM 746 O O . GLY A 1 95 ? 5.678 -11.545 13.378 1.00 89.50 95 GLY A O 1
ATOM 747 N N . ASP A 1 96 ? 4.336 -13.315 13.655 1.00 94.19 96 ASP A N 1
ATOM 748 C CA . ASP A 1 96 ? 4.222 -13.591 12.226 1.00 94.19 96 ASP A CA 1
ATOM 749 C C . ASP A 1 96 ? 3.174 -12.678 11.588 1.00 94.19 96 ASP A C 1
ATOM 751 O O . ASP A 1 96 ? 1.972 -12.843 11.786 1.00 94.19 96 ASP A O 1
ATOM 755 N N . TRP A 1 97 ? 3.654 -11.701 10.819 1.00 97.12 97 TRP A N 1
ATOM 756 C CA . TRP A 1 97 ? 2.829 -10.766 10.063 1.00 97.12 97 TRP A CA 1
ATOM 757 C C . TRP A 1 97 ? 3.092 -10.893 8.571 1.00 97.12 97 TRP A C 1
ATOM 759 O O . TRP A 1 97 ? 4.252 -10.948 8.157 1.00 97.12 97 TRP A O 1
ATOM 769 N N . VAL A 1 98 ? 2.019 -10.883 7.785 1.00 98.12 98 VAL A N 1
ATOM 770 C CA . VAL A 1 98 ? 2.035 -10.895 6.320 1.00 98.12 98 VAL A CA 1
ATOM 771 C C . VAL A 1 98 ? 1.343 -9.636 5.806 1.00 98.12 98 VAL A C 1
ATOM 773 O O . VAL A 1 98 ? 0.265 -9.276 6.279 1.00 98.12 98 VAL A O 1
ATOM 776 N N . LEU A 1 99 ? 1.968 -8.954 4.848 1.00 98.62 99 LEU A N 1
ATOM 777 C CA . LEU A 1 99 ? 1.381 -7.804 4.169 1.00 98.62 99 LEU A CA 1
ATOM 778 C C . LEU A 1 99 ? 0.514 -8.287 3.005 1.00 98.62 99 LEU A C 1
ATOM 780 O O . LEU A 1 99 ? 1.004 -8.940 2.087 1.00 98.62 99 LEU A O 1
ATOM 784 N N . VAL A 1 100 ? -0.762 -7.932 3.016 1.00 98.62 100 VAL A N 1
ATOM 785 C CA . VAL A 1 100 ? -1.664 -8.187 1.895 1.00 98.62 100 VAL A CA 1
ATOM 786 C C . VAL A 1 100 ? -1.588 -7.005 0.941 1.00 98.62 100 VAL A C 1
ATOM 788 O O . VAL A 1 100 ? -1.778 -5.853 1.340 1.00 98.62 100 VAL A O 1
ATOM 791 N N . LEU A 1 101 ? -1.282 -7.287 -0.320 1.00 98.56 101 LEU A N 1
ATOM 792 C CA . LEU A 1 101 ? -1.113 -6.273 -1.347 1.00 98.56 101 LEU A CA 1
ATOM 793 C C . LEU A 1 101 ? -2.487 -5.760 -1.821 1.00 98.56 101 LEU A C 1
ATOM 795 O O . LEU A 1 101 ? -3.309 -6.561 -2.273 1.00 98.56 101 LEU A O 1
ATOM 799 N N . PRO A 1 102 ? -2.767 -4.444 -1.735 1.00 97.62 102 PRO A N 1
ATOM 800 C CA . PRO A 1 102 ? -4.058 -3.897 -2.134 1.00 97.62 102 PRO A CA 1
ATOM 801 C C . PRO A 1 102 ? -4.199 -3.894 -3.658 1.00 97.62 102 PRO A C 1
ATOM 803 O O . PRO A 1 102 ? -3.357 -3.288 -4.328 1.00 97.62 102 PRO A O 1
ATOM 806 N N . PRO A 1 103 ? -5.245 -4.506 -4.234 1.00 96.50 103 PRO A N 1
ATOM 807 C CA . PRO A 1 103 ? -5.434 -4.533 -5.678 1.00 96.50 103 PRO A CA 1
ATOM 808 C C . PRO A 1 103 ? -5.490 -3.127 -6.276 1.00 96.50 103 PRO A C 1
ATOM 810 O O . PRO A 1 103 ? -6.099 -2.209 -5.717 1.00 96.50 103 PRO A O 1
ATOM 813 N N . TRP A 1 104 ? -4.879 -2.954 -7.444 1.00 92.94 104 TRP A N 1
ATOM 814 C CA . TRP A 1 104 ? -4.904 -1.684 -8.154 1.00 92.94 104 TRP A CA 1
ATOM 815 C C . TRP A 1 104 ? -6.282 -1.457 -8.774 1.00 92.94 104 TRP A C 1
ATOM 817 O O . TRP A 1 104 ? -6.882 -2.344 -9.389 1.00 92.94 104 TRP A O 1
ATOM 827 N N . GLY A 1 105 ? -6.790 -0.236 -8.642 1.00 85.50 105 GLY A N 1
ATOM 828 C CA . GLY A 1 105 ? -8.041 0.157 -9.269 1.00 85.50 105 GLY A CA 1
ATOM 829 C C . GLY A 1 105 ? -8.404 1.609 -9.002 1.00 85.50 105 GLY A C 1
ATOM 830 O O . GLY A 1 105 ? -7.927 2.203 -8.038 1.00 85.50 105 GLY A O 1
ATOM 831 N N . ARG A 1 106 ? -9.252 2.175 -9.870 1.00 73.69 106 ARG A N 1
ATOM 832 C CA . ARG A 1 106 ? -9.809 3.542 -9.746 1.00 73.69 106 ARG A CA 1
ATOM 833 C C . ARG A 1 106 ? -8.769 4.639 -9.479 1.00 73.69 106 ARG A C 1
ATOM 835 O O . ARG A 1 106 ? -9.050 5.607 -8.776 1.00 73.69 106 ARG A O 1
ATOM 842 N N . LEU A 1 107 ? -7.579 4.518 -10.060 1.00 73.06 107 LEU A N 1
ATOM 843 C CA . LEU A 1 107 ? -6.593 5.592 -10.015 1.00 73.06 107 LEU A CA 1
ATOM 844 C C . LEU A 1 107 ? -7.146 6.770 -10.816 1.00 73.06 107 LEU A C 1
ATOM 846 O O . LEU A 1 107 ? -7.517 6.604 -11.973 1.00 73.06 107 LEU A O 1
ATOM 850 N N . TYR A 1 108 ? -7.215 7.954 -10.208 1.00 61.75 108 TYR A N 1
ATOM 851 C CA . TYR A 1 108 ? -7.883 9.120 -10.798 1.00 61.75 108 TYR A CA 1
ATOM 852 C C . TYR A 1 108 ? -7.352 9.485 -12.204 1.00 61.75 108 TYR A C 1
ATOM 854 O O . TYR A 1 108 ? -8.114 9.932 -13.059 1.00 61.75 108 TYR A O 1
ATOM 862 N N . HIS A 1 109 ? -6.074 9.196 -12.481 1.00 67.38 109 HIS A N 1
ATOM 863 C CA . HIS A 1 109 ? -5.429 9.405 -13.786 1.00 67.38 109 HIS A CA 1
ATOM 864 C C . HIS A 1 109 ? -5.572 8.235 -14.781 1.00 67.38 109 HIS A C 1
ATOM 866 O O . HIS A 1 109 ? -5.104 8.334 -15.913 1.00 67.38 109 HIS A O 1
ATOM 872 N N . TRP A 1 110 ? -6.159 7.109 -14.376 1.00 68.88 110 TRP A N 1
ATOM 873 C CA . TRP A 1 110 ? -6.341 5.914 -15.200 1.00 68.88 110 TRP A CA 1
ATOM 874 C C . TRP A 1 110 ? -7.795 5.885 -15.659 1.00 68.88 110 TRP A C 1
ATOM 876 O O . TRP A 1 110 ? -8.649 5.238 -15.063 1.00 68.88 110 TRP A O 1
ATOM 886 N N . GLN A 1 111 ? -8.090 6.678 -16.683 1.00 56.59 111 GLN A N 1
ATOM 887 C CA . GLN A 1 111 ? -9.423 6.763 -17.275 1.00 56.59 111 GLN A CA 1
ATOM 888 C C . GLN A 1 111 ? -9.351 6.331 -18.733 1.00 56.59 111 GLN A C 1
ATOM 890 O O . GLN A 1 111 ? -9.691 7.095 -19.630 1.00 56.59 111 GLN A O 1
ATOM 895 N N . SER A 1 112 ? -8.851 5.118 -18.983 1.00 64.19 112 SER A N 1
ATOM 896 C CA . SER A 1 112 ? -9.097 4.491 -20.282 1.00 64.19 112 SER A CA 1
ATOM 897 C C . SER A 1 112 ? -10.543 3.993 -20.258 1.00 64.19 112 SER A C 1
ATOM 899 O O . SER A 1 112 ? -10.812 3.017 -19.558 1.00 64.19 112 SER A O 1
ATOM 901 N N . PRO A 1 113 ? -11.488 4.662 -20.947 1.00 61.53 113 PRO A N 1
ATOM 902 C CA . PRO A 1 113 ? -12.920 4.389 -20.792 1.00 61.53 113 PRO A CA 1
ATOM 903 C C . PRO A 1 113 ? -13.297 2.959 -21.202 1.00 61.53 113 PRO A C 1
ATOM 905 O O . PRO A 1 113 ? -14.286 2.421 -20.711 1.00 61.53 113 PRO A O 1
ATOM 908 N N . ASP A 1 114 ? -12.478 2.337 -22.051 1.00 66.50 114 ASP A N 1
ATOM 909 C CA . ASP A 1 114 ? -12.738 1.029 -22.651 1.00 66.50 114 ASP A CA 1
ATOM 910 C C . ASP A 1 114 ? -12.093 -0.144 -21.893 1.00 66.50 114 ASP A C 1
ATOM 912 O O . ASP A 1 114 ? -12.208 -1.292 -22.323 1.00 66.50 114 ASP A O 1
ATOM 916 N N . ILE A 1 115 ? -11.399 0.109 -20.776 1.00 72.56 115 ILE A N 1
ATOM 917 C CA . ILE A 1 115 ? -10.690 -0.930 -20.018 1.00 72.56 115 ILE A CA 1
ATOM 918 C C . ILE A 1 115 ? -11.232 -0.972 -18.592 1.00 72.56 115 ILE A C 1
ATOM 920 O O . ILE A 1 115 ? -11.233 0.026 -17.873 1.00 72.56 115 ILE A O 1
ATOM 924 N N . HIS A 1 116 ? -11.671 -2.152 -18.151 1.00 73.88 116 HIS A N 1
ATOM 925 C CA . HIS A 1 116 ? -12.067 -2.359 -16.762 1.00 73.88 116 HIS A CA 1
ATOM 926 C C . HIS A 1 116 ? -10.821 -2.383 -15.860 1.00 73.88 116 HIS A C 1
ATOM 928 O O . HIS A 1 116 ? -10.192 -3.419 -15.676 1.00 73.88 116 HIS A O 1
ATOM 934 N N . GLN A 1 117 ? -10.435 -1.219 -15.331 1.00 82.75 117 GLN A N 1
ATOM 935 C CA . GLN A 1 117 ? -9.216 -1.026 -14.534 1.00 82.75 117 GLN A CA 1
ATOM 936 C C . GLN A 1 117 ? -9.501 -1.107 -13.022 1.00 82.75 117 GLN A C 1
ATOM 938 O O . GLN A 1 117 ? -9.329 -0.129 -12.286 1.00 82.75 117 GLN A O 1
ATOM 943 N N . VAL A 1 118 ? -9.992 -2.258 -12.554 1.00 87.75 118 VAL A N 1
ATOM 944 C CA . VAL A 1 118 ? -10.299 -2.524 -11.134 1.00 87.75 118 VAL A CA 1
ATOM 945 C C . VAL A 1 118 ? -9.849 -3.942 -10.773 1.00 87.75 118 VAL A C 1
ATOM 947 O O . VAL A 1 118 ? -9.862 -4.816 -11.634 1.00 87.75 118 VAL A O 1
ATOM 950 N N . ARG A 1 119 ? -9.478 -4.168 -9.504 1.00 92.75 119 ARG A N 1
ATOM 951 C CA . ARG A 1 119 ? -9.037 -5.467 -8.961 1.00 92.75 119 ARG A CA 1
ATOM 952 C C . ARG A 1 119 ? -7.792 -6.043 -9.652 1.00 92.75 119 ARG A C 1
ATOM 954 O O . ARG A 1 119 ? -7.628 -7.253 -9.719 1.00 92.75 119 ARG A O 1
ATOM 961 N N . ILE A 1 120 ? -6.909 -5.188 -10.164 1.00 94.06 120 ILE A N 1
ATOM 962 C CA . ILE A 1 120 ? -5.699 -5.640 -10.857 1.00 94.06 120 ILE A CA 1
ATOM 963 C C . ILE A 1 120 ? -4.668 -6.082 -9.800 1.00 94.06 120 ILE A C 1
ATOM 965 O O . ILE A 1 120 ? -4.361 -5.285 -8.905 1.00 94.06 120 ILE A O 1
ATOM 969 N N . PRO A 1 121 ? -4.122 -7.308 -9.866 1.00 96.56 121 PRO A N 1
ATOM 970 C CA . PRO A 1 121 ? -3.147 -7.785 -8.889 1.00 96.56 121 PRO A CA 1
ATOM 971 C C . PRO A 1 121 ? -1.792 -7.089 -9.057 1.00 96.56 121 PRO A C 1
ATOM 973 O O . PRO A 1 121 ? -1.491 -6.489 -10.095 1.00 96.56 121 PRO A O 1
ATOM 976 N N . TRP A 1 122 ? -0.944 -7.158 -8.032 1.00 97.94 122 TRP A N 1
ATOM 977 C CA . TRP A 1 122 ? 0.391 -6.560 -8.094 1.00 97.94 122 TRP A CA 1
ATOM 978 C C . TRP A 1 122 ? 1.308 -7.260 -9.087 1.00 97.94 122 TRP A C 1
ATOM 980 O O . TRP A 1 122 ? 2.137 -6.578 -9.692 1.00 97.94 122 TRP A O 1
ATOM 990 N N . GLY A 1 123 ? 1.120 -8.563 -9.307 1.00 97.50 123 GLY A N 1
ATOM 991 C CA . GLY A 1 123 ? 1.843 -9.361 -10.301 1.00 97.50 123 GLY A CA 1
ATOM 992 C C . GLY A 1 123 ? 1.826 -8.803 -11.731 1.00 97.50 123 GLY A C 1
ATOM 993 O O . GLY A 1 123 ? 2.759 -9.063 -12.492 1.00 97.50 123 GLY A O 1
ATOM 994 N N . GLU A 1 124 ? 0.830 -7.984 -12.085 1.00 96.12 124 GLU A N 1
ATOM 995 C CA . GLU A 1 124 ? 0.778 -7.311 -13.391 1.00 96.12 124 GLU A CA 1
ATOM 996 C C . GLU A 1 124 ? 1.808 -6.176 -13.515 1.00 96.12 124 GLU A C 1
ATOM 998 O O . GLU A 1 124 ? 2.295 -5.890 -14.604 1.00 96.12 124 GLU A O 1
ATOM 1003 N N . PHE A 1 125 ? 2.194 -5.539 -12.405 1.00 96.50 125 PHE A N 1
ATOM 1004 C CA . PHE A 1 125 ? 3.124 -4.402 -12.414 1.00 96.50 125 PHE A CA 1
ATOM 1005 C C . PHE A 1 125 ? 4.486 -4.729 -11.810 1.00 96.50 125 PHE A C 1
ATOM 1007 O O . PHE A 1 125 ? 5.505 -4.203 -12.263 1.00 96.50 125 PHE A O 1
ATOM 1014 N N . PHE A 1 126 ? 4.529 -5.599 -10.804 1.00 98.19 126 PHE A N 1
ATOM 1015 C CA . PHE A 1 126 ? 5.714 -5.892 -10.010 1.00 98.19 126 PHE A CA 1
ATOM 1016 C C . PHE A 1 126 ? 5.941 -7.395 -9.863 1.00 98.19 126 PHE A C 1
ATOM 1018 O O . PHE A 1 126 ? 5.016 -8.198 -9.826 1.00 98.19 126 PHE A O 1
ATOM 1025 N N . SER A 1 127 ? 7.206 -7.779 -9.731 1.00 97.62 127 SER A N 1
ATOM 1026 C CA . SER A 1 127 ? 7.590 -9.140 -9.371 1.00 97.62 127 SER A CA 1
ATOM 1027 C C . SER A 1 127 ? 7.258 -9.405 -7.901 1.00 97.62 127 SER A C 1
ATOM 1029 O O . SER A 1 127 ? 7.980 -8.959 -7.005 1.00 97.62 127 SER A O 1
ATOM 1031 N N . VAL A 1 128 ? 6.189 -10.164 -7.643 1.00 97.69 128 VAL A N 1
ATOM 1032 C CA . VAL A 1 128 ? 5.774 -10.540 -6.279 1.00 97.69 128 VAL A CA 1
ATOM 1033 C C . VAL A 1 128 ? 6.893 -11.287 -5.549 1.00 97.69 128 VAL A C 1
ATOM 1035 O O . VAL A 1 128 ? 7.171 -10.990 -4.393 1.00 97.69 128 VAL A O 1
ATOM 1038 N N . THR A 1 129 ? 7.632 -12.166 -6.231 1.00 96.69 129 THR A N 1
ATOM 1039 C CA . THR A 1 129 ? 8.790 -12.865 -5.646 1.00 96.69 129 THR A CA 1
ATOM 1040 C C . THR A 1 129 ? 9.891 -11.895 -5.201 1.00 96.69 129 THR A C 1
ATOM 1042 O O . THR A 1 129 ? 10.524 -12.102 -4.166 1.00 96.69 129 THR A O 1
ATOM 1045 N N . SER A 1 130 ? 10.109 -10.804 -5.942 1.00 97.19 130 SER A N 1
ATOM 1046 C CA . SER A 1 130 ? 11.078 -9.771 -5.555 1.00 97.19 130 SER A CA 1
ATOM 1047 C C . SER A 1 130 ? 10.617 -8.996 -4.317 1.00 97.19 130 SER A C 1
ATOM 1049 O O . SER A 1 130 ? 11.444 -8.730 -3.443 1.00 97.19 130 SER A O 1
ATOM 1051 N N . LEU A 1 131 ? 9.315 -8.705 -4.199 1.00 97.94 131 LEU A N 1
ATOM 1052 C CA . LEU A 1 131 ? 8.719 -8.107 -2.996 1.00 97.94 131 LEU A CA 1
ATOM 1053 C C . LEU A 1 131 ? 8.846 -9.047 -1.782 1.00 97.94 131 LEU A C 1
ATOM 1055 O O . LEU A 1 131 ? 9.285 -8.614 -0.714 1.00 97.94 131 LEU A O 1
ATOM 1059 N N . GLN A 1 132 ? 8.547 -10.339 -1.975 1.00 97.31 132 GLN A N 1
ATOM 1060 C CA . GLN A 1 132 ? 8.629 -11.392 -0.952 1.00 97.31 132 GLN A CA 1
ATOM 1061 C C . GLN A 1 132 ? 10.036 -11.559 -0.370 1.00 97.31 132 GLN A C 1
ATOM 1063 O O . GLN A 1 132 ? 10.187 -11.893 0.804 1.00 97.31 132 GLN A O 1
ATOM 1068 N N . ALA A 1 133 ? 11.074 -11.281 -1.163 1.00 96.31 133 ALA A N 1
ATOM 1069 C CA . ALA A 1 133 ? 12.455 -11.298 -0.687 1.00 96.31 133 ALA A CA 1
ATOM 1070 C C . ALA A 1 133 ? 12.764 -10.185 0.340 1.00 96.31 133 ALA A C 1
ATOM 1072 O O . ALA A 1 133 ? 13.756 -10.288 1.059 1.00 96.31 133 ALA A O 1
ATOM 1073 N N . ASN A 1 134 ? 11.943 -9.129 0.426 1.00 97.00 134 ASN A N 1
ATOM 1074 C CA . ASN A 1 134 ? 12.089 -8.055 1.416 1.00 97.00 134 ASN A CA 1
ATOM 1075 C C . ASN A 1 134 ? 11.159 -8.233 2.627 1.00 97.00 134 ASN A C 1
ATOM 1077 O O . ASN A 1 134 ? 11.613 -8.156 3.769 1.00 97.00 134 ASN A O 1
ATOM 1081 N N . VAL A 1 135 ? 9.862 -8.450 2.393 1.00 97.00 135 VAL A N 1
ATOM 1082 C CA . VAL A 1 135 ? 8.844 -8.682 3.434 1.00 97.00 135 VAL A CA 1
ATOM 1083 C C . VAL A 1 135 ? 7.849 -9.738 2.951 1.00 97.00 135 VAL A C 1
ATOM 1085 O O . VAL A 1 135 ? 7.646 -9.844 1.746 1.00 97.00 135 VAL A O 1
ATOM 1088 N N . PRO A 1 136 ? 7.222 -10.532 3.837 1.00 97.56 136 PRO A N 1
ATOM 1089 C CA . PRO A 1 136 ? 6.254 -11.533 3.410 1.00 97.56 136 PRO A 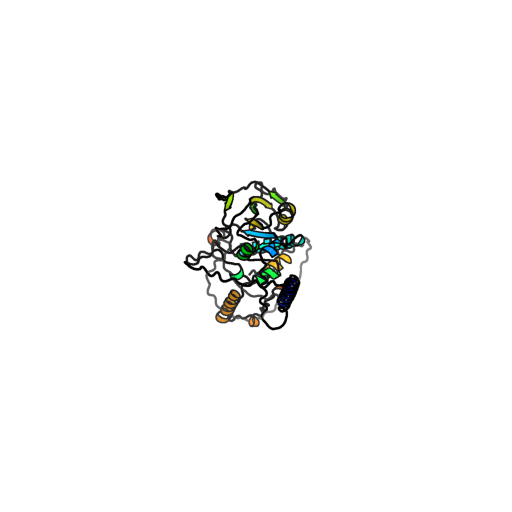CA 1
ATOM 1090 C C . PRO A 1 136 ? 5.014 -10.814 2.885 1.00 97.56 136 PRO A C 1
ATOM 1092 O O . PRO A 1 136 ? 4.313 -10.136 3.640 1.00 97.56 136 PRO A O 1
ATOM 1095 N N . VAL A 1 137 ? 4.785 -10.948 1.583 1.00 98.19 137 VAL A N 1
ATOM 1096 C CA . VAL A 1 137 ? 3.636 -10.373 0.891 1.00 98.19 137 VAL A CA 1
ATOM 1097 C C . VAL A 1 137 ? 2.814 -11.469 0.229 1.00 98.19 137 VAL A C 1
ATOM 1099 O O . VAL A 1 137 ? 3.376 -12.460 -0.253 1.00 98.19 137 VAL A O 1
ATOM 1102 N N . ILE A 1 138 ? 1.505 -11.254 0.173 1.00 98.12 138 ILE A N 1
ATOM 1103 C CA . ILE A 1 138 ? 0.559 -12.064 -0.601 1.00 98.12 138 ILE A CA 1
ATOM 1104 C C . ILE A 1 138 ? -0.405 -11.153 -1.358 1.00 98.12 138 ILE A C 1
ATOM 1106 O O . ILE A 1 138 ? -0.634 -10.011 -0.948 1.00 98.12 138 ILE A O 1
ATOM 1110 N N . GLU A 1 139 ? -0.971 -11.647 -2.455 1.00 98.50 139 GLU A N 1
ATOM 1111 C CA . GLU A 1 139 ? -2.042 -10.936 -3.151 1.00 98.50 139 GLU A CA 1
ATOM 1112 C C . GLU A 1 139 ? -3.340 -10.995 -2.330 1.00 98.50 139 GLU A C 1
ATOM 1114 O O . GLU A 1 139 ? -3.524 -11.833 -1.443 1.00 98.50 139 GLU A O 1
ATOM 1119 N N . TYR A 1 140 ? -4.272 -10.090 -2.621 1.00 97.75 140 TYR A N 1
ATOM 1120 C CA . TYR A 1 140 ? -5.540 -10.032 -1.896 1.00 97.75 140 TYR A CA 1
ATOM 1121 C C . TYR A 1 140 ? -6.417 -11.280 -2.075 1.00 97.75 140 TYR A C 1
ATOM 1123 O O . TYR A 1 140 ? -7.067 -11.720 -1.127 1.00 97.75 140 TYR A O 1
ATOM 1131 N N . GLU A 1 141 ? -6.420 -11.883 -3.264 1.00 96.12 141 GLU A N 1
ATOM 1132 C CA . GLU A 1 141 ? -7.170 -13.122 -3.502 1.00 96.12 141 GLU A CA 1
ATOM 1133 C C . GLU A 1 141 ? -6.582 -14.306 -2.717 1.00 96.12 141 GLU A C 1
ATOM 1135 O O . GLU A 1 141 ? -7.339 -15.099 -2.154 1.00 96.12 141 GLU A O 1
ATOM 1140 N N . ASP A 1 142 ? -5.251 -14.372 -2.585 1.00 96.38 142 ASP A N 1
ATOM 1141 C CA . ASP A 1 142 ? -4.579 -15.369 -1.744 1.00 96.38 142 ASP A CA 1
ATOM 1142 C C . ASP A 1 142 ? -4.978 -15.194 -0.275 1.00 96.38 142 ASP A C 1
ATOM 1144 O O . ASP A 1 142 ? -5.271 -16.169 0.414 1.00 96.38 142 ASP A O 1
ATOM 1148 N N . PHE A 1 143 ? -5.076 -13.948 0.202 1.00 96.38 143 PHE A N 1
ATOM 1149 C CA . PHE A 1 143 ? -5.576 -13.658 1.546 1.00 96.38 143 PHE A CA 1
ATOM 1150 C C . PHE A 1 143 ? -7.001 -14.190 1.759 1.00 96.38 143 PHE A C 1
ATOM 1152 O O . PHE A 1 143 ? -7.266 -14.807 2.792 1.00 96.38 143 PHE A O 1
ATOM 1159 N N . ILE A 1 144 ? -7.917 -13.989 0.805 1.00 95.25 144 ILE A N 1
ATOM 1160 C CA . ILE A 1 144 ? -9.290 -14.519 0.898 1.00 95.25 144 ILE A CA 1
ATOM 1161 C C . ILE A 1 144 ? -9.264 -16.049 0.992 1.00 95.25 144 ILE A C 1
ATOM 1163 O O . ILE A 1 144 ? -10.000 -16.632 1.792 1.00 95.25 144 ILE A O 1
ATOM 1167 N N . ALA A 1 145 ? -8.414 -16.696 0.191 1.00 93.62 145 ALA A N 1
ATOM 1168 C CA . ALA A 1 145 ? -8.270 -18.144 0.198 1.00 93.62 145 ALA A CA 1
ATOM 1169 C C . ALA A 1 145 ? -7.707 -18.658 1.534 1.00 93.62 145 ALA A C 1
ATOM 1171 O O . ALA A 1 145 ? -8.263 -19.598 2.098 1.00 93.62 145 ALA A O 1
ATOM 1172 N N . GLU A 1 146 ? -6.652 -18.036 2.069 1.00 91.88 146 GLU A N 1
ATOM 1173 C CA . GLU A 1 146 ? -5.976 -18.475 3.297 1.00 91.88 146 GLU A CA 1
ATOM 1174 C C . GLU A 1 146 ? -6.764 -18.179 4.579 1.00 91.88 146 GLU A C 1
ATOM 1176 O O . GLU A 1 146 ? -6.787 -19.010 5.488 1.00 91.88 146 GLU A O 1
ATOM 1181 N N . SER A 1 147 ? -7.426 -17.022 4.658 1.00 89.19 147 SER A N 1
ATOM 1182 C CA . SER A 1 147 ? -8.192 -16.599 5.842 1.00 89.19 147 SER A CA 1
ATOM 1183 C C . SER A 1 147 ? -9.545 -17.308 5.983 1.00 89.19 147 SER A C 1
ATOM 1185 O O . SER A 1 147 ? -10.174 -17.248 7.039 1.00 89.19 147 SER A O 1
ATOM 1187 N N . GLY A 1 148 ? -9.992 -18.015 4.940 1.00 87.12 148 GLY A N 1
ATOM 1188 C CA . GLY A 1 148 ? -11.266 -18.732 4.931 1.00 87.12 148 GLY A CA 1
ATOM 1189 C C . GLY A 1 148 ? -12.473 -17.871 4.545 1.00 87.12 148 GLY A C 1
ATOM 1190 O O . GLY A 1 148 ? -13.610 -18.311 4.729 1.00 87.12 148 GLY A O 1
ATOM 1191 N N . GLY A 1 149 ? -12.258 -16.669 3.999 1.00 90.94 149 GLY A N 1
ATOM 1192 C CA . GLY A 1 149 ? -13.317 -15.842 3.425 1.00 90.94 149 GLY A CA 1
ATOM 1193 C C . GLY A 1 149 ? -12.948 -14.362 3.276 1.00 90.94 149 GLY A C 1
ATOM 1194 O O . GLY A 1 149 ? -11.902 -13.922 3.738 1.00 90.94 149 GLY A O 1
ATOM 1195 N N . PRO A 1 150 ? -13.819 -13.549 2.654 1.00 94.62 150 PRO A N 1
ATOM 1196 C CA . PRO A 1 150 ? -13.561 -12.132 2.408 1.00 94.62 150 PRO A CA 1
ATOM 1197 C C . PRO A 1 150 ? -13.905 -11.276 3.642 1.00 94.62 150 PRO A C 1
ATOM 1199 O O . PRO A 1 150 ? -14.646 -10.294 3.554 1.00 94.62 150 PRO A O 1
ATOM 1202 N N . PHE A 1 151 ? -13.399 -11.661 4.816 1.00 96.31 151 PHE A N 1
ATOM 1203 C CA . PHE A 1 151 ? -13.648 -10.969 6.080 1.00 96.31 151 PHE A CA 1
ATOM 1204 C C . PHE A 1 151 ? -12.381 -10.289 6.589 1.00 96.31 151 PHE A C 1
ATOM 1206 O O . PHE A 1 151 ? -11.317 -10.895 6.668 1.00 96.31 151 PHE A O 1
ATOM 1213 N N . VAL A 1 152 ? -12.519 -9.017 6.953 1.00 97.31 152 VAL A N 1
ATOM 1214 C CA . VAL A 1 152 ? -11.493 -8.232 7.637 1.00 97.31 152 VAL A CA 1
ATOM 1215 C C . VAL A 1 152 ? -11.970 -7.998 9.064 1.00 97.31 152 VAL A C 1
ATOM 1217 O O . VAL A 1 152 ? -13.015 -7.380 9.280 1.00 97.31 152 VAL A O 1
ATOM 1220 N N . ASP A 1 153 ? -11.223 -8.483 10.049 1.00 97.00 153 ASP A N 1
ATOM 1221 C CA . ASP A 1 153 ? -11.642 -8.438 11.451 1.00 97.00 153 ASP A CA 1
ATOM 1222 C C . ASP A 1 153 ? -11.718 -6.998 11.969 1.00 97.00 153 ASP A C 1
ATOM 1224 O O . ASP A 1 153 ? -12.674 -6.617 12.648 1.00 97.00 153 ASP A O 1
ATOM 1228 N N . MET A 1 154 ? -10.722 -6.173 11.640 1.00 97.06 154 MET A N 1
ATOM 1229 C CA . MET A 1 154 ? -10.654 -4.795 12.119 1.00 97.06 154 MET A CA 1
ATOM 1230 C C . MET A 1 154 ? -10.178 -3.837 11.033 1.00 97.06 154 MET A C 1
ATOM 1232 O O . MET A 1 154 ? -9.115 -4.023 10.452 1.00 97.06 154 MET A O 1
ATOM 1236 N N . VAL A 1 155 ? -10.946 -2.779 10.790 1.00 98.12 155 VAL A N 1
ATOM 1237 C CA . VAL A 1 155 ? -10.555 -1.655 9.935 1.00 98.12 155 VAL A CA 1
ATOM 1238 C C . VAL A 1 155 ? -10.256 -0.454 10.825 1.00 98.12 155 VAL A C 1
ATOM 1240 O O . VAL A 1 155 ? -11.121 0.004 11.572 1.00 98.12 155 VAL A O 1
ATOM 1243 N N . LEU A 1 156 ? -9.034 0.057 10.734 1.00 97.94 156 LEU A N 1
ATOM 1244 C CA . LEU A 1 156 ? -8.596 1.283 11.384 1.00 97.94 156 LEU A CA 1
ATOM 1245 C C . LEU A 1 156 ? -8.538 2.383 10.329 1.00 97.94 156 LEU A C 1
ATOM 1247 O O . LEU A 1 156 ? -7.711 2.332 9.421 1.00 97.94 156 LEU A O 1
ATOM 1251 N N . VAL A 1 157 ? -9.413 3.374 10.447 1.00 98.00 157 VAL A N 1
ATOM 1252 C CA . VAL A 1 157 ? -9.397 4.552 9.578 1.00 98.00 157 VAL A CA 1
ATOM 1253 C C . VAL A 1 157 ? -8.450 5.575 10.186 1.00 98.00 157 VAL A C 1
ATOM 1255 O O . VAL A 1 157 ? -8.746 6.152 11.236 1.00 98.00 157 VAL A O 1
ATOM 1258 N N . LEU A 1 158 ? -7.295 5.772 9.552 1.00 97.81 158 LEU A N 1
ATOM 1259 C CA . LEU A 1 158 ? -6.317 6.747 10.014 1.00 97.81 158 LEU A CA 1
ATOM 1260 C C . LEU A 1 158 ? -6.790 8.168 9.699 1.00 97.81 158 LEU A C 1
ATOM 1262 O O . LEU A 1 158 ? -7.351 8.450 8.639 1.00 97.81 158 LEU A O 1
ATOM 1266 N N . GLN A 1 159 ? -6.566 9.069 10.645 1.00 96.69 159 GLN A N 1
ATOM 1267 C CA . GLN A 1 159 ? -6.892 10.483 10.515 1.00 96.69 159 GLN A CA 1
ATOM 1268 C C . GLN A 1 159 ? -5.871 11.336 11.271 1.00 96.69 159 GLN A C 1
ATOM 1270 O O . GLN A 1 159 ? -5.139 10.849 12.133 1.00 96.69 159 GLN A O 1
ATOM 1275 N N . ASN A 1 160 ? -5.851 12.635 10.984 1.00 95.06 160 ASN A N 1
ATOM 1276 C CA . ASN A 1 160 ? -5.074 13.589 11.771 1.00 95.06 160 ASN A CA 1
ATOM 1277 C C . ASN A 1 160 ? -5.730 13.834 13.145 1.00 95.06 160 ASN A C 1
ATOM 1279 O O . ASN A 1 160 ? -6.875 13.445 13.398 1.00 95.06 160 ASN A O 1
ATOM 1283 N N . TYR A 1 161 ? -5.015 14.499 14.051 1.00 93.62 161 TYR A N 1
ATOM 1284 C CA . TYR A 1 161 ? -5.617 15.051 15.269 1.00 93.62 161 TYR A CA 1
ATOM 1285 C C . TYR A 1 161 ? -6.469 16.273 14.907 1.00 93.62 161 TYR A C 1
ATOM 1287 O O . TYR A 1 161 ? -6.002 17.156 14.189 1.00 93.62 161 TYR A O 1
ATOM 1295 N N . ALA A 1 162 ? -7.712 16.330 15.397 1.00 92.12 162 ALA A N 1
ATOM 1296 C CA . ALA A 1 162 ? -8.650 17.414 15.085 1.00 92.12 162 ALA A CA 1
ATOM 1297 C C . ALA A 1 162 ? -8.154 18.772 15.607 1.00 92.12 162 ALA A C 1
ATOM 1299 O O . ALA A 1 162 ? -8.383 19.810 14.993 1.00 92.12 162 ALA A O 1
ATOM 1300 N N . GLU A 1 163 ? -7.447 18.740 16.734 1.00 89.75 163 GLU A N 1
ATOM 1301 C CA . GLU A 1 163 ? -6.777 19.875 17.361 1.00 89.75 163 GLU A CA 1
ATOM 1302 C C . GLU A 1 163 ? -5.511 20.343 16.615 1.00 89.75 163 GLU A C 1
ATOM 1304 O O . GLU A 1 163 ? -4.980 21.407 16.929 1.00 89.75 163 GLU A O 1
ATOM 1309 N N . GLY A 1 164 ? -5.026 19.575 15.633 1.00 86.12 164 GLY A N 1
ATOM 1310 C CA . GLY A 1 164 ? -3.754 19.828 14.961 1.00 86.12 164 GLY A CA 1
ATOM 1311 C C . GLY A 1 164 ? -2.545 19.658 15.889 1.00 86.12 164 GLY A C 1
ATOM 1312 O O . GLY A 1 164 ? -2.591 18.932 16.885 1.00 86.12 164 GLY A O 1
ATOM 1313 N N . TRP A 1 165 ? -1.443 20.325 15.550 1.00 79.62 165 TRP A N 1
ATOM 1314 C CA . TRP A 1 165 ? -0.253 20.425 16.395 1.00 79.62 165 TRP A CA 1
ATOM 1315 C C . TRP A 1 165 ? 0.042 21.897 16.696 1.00 79.62 165 TRP A C 1
ATOM 1317 O O . TRP A 1 165 ? -0.135 22.766 15.845 1.00 79.62 165 TRP A O 1
ATOM 1327 N N . THR A 1 166 ? 0.476 22.186 17.921 1.00 71.44 166 THR A N 1
ATOM 1328 C CA . THR A 1 166 ? 0.809 23.547 18.368 1.00 71.44 166 THR A CA 1
ATOM 1329 C C . THR A 1 166 ? 2.251 23.919 18.023 1.00 71.44 166 THR A C 1
ATOM 1331 O O . THR A 1 166 ? 3.120 23.045 17.979 1.00 71.44 166 THR A O 1
ATOM 1334 N N . ASP A 1 167 ? 2.501 25.217 17.827 1.00 61.00 167 ASP A N 1
ATOM 1335 C CA . ASP A 1 167 ? 3.756 25.826 17.357 1.00 61.00 167 ASP A CA 1
ATOM 1336 C C . ASP A 1 167 ? 5.023 25.306 18.069 1.00 61.00 167 ASP A C 1
ATOM 1338 O O . ASP A 1 167 ? 5.466 25.839 19.086 1.00 61.00 167 ASP A O 1
ATOM 1342 N N . GLY A 1 168 ? 5.636 24.263 17.498 1.00 67.88 168 GLY A N 1
ATOM 1343 C CA . GLY A 1 168 ? 7.014 23.852 17.789 1.00 67.88 168 GLY A CA 1
ATOM 1344 C C . GLY A 1 168 ? 7.222 22.487 18.453 1.00 67.88 168 GLY A C 1
ATOM 1345 O O . GLY A 1 168 ? 8.374 22.098 18.625 1.00 67.88 168 GLY A O 1
ATOM 1346 N N . LYS A 1 169 ? 6.172 21.730 18.798 1.00 73.31 169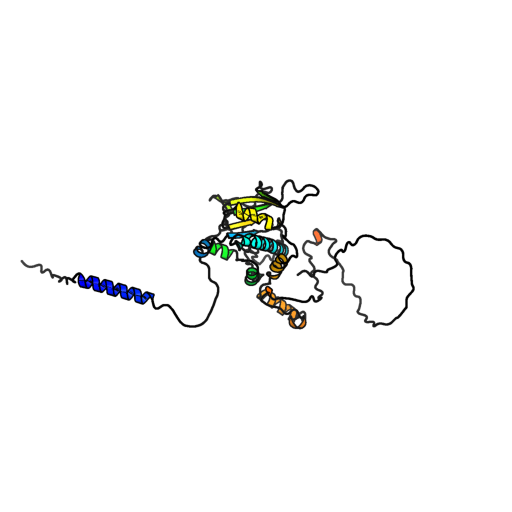 LYS A N 1
ATOM 1347 C CA . LYS A 1 169 ? 6.321 20.351 19.309 1.00 73.31 169 LYS A CA 1
ATOM 1348 C C . LYS A 1 169 ? 5.573 19.357 18.434 1.00 73.31 169 LYS A C 1
ATOM 1350 O O . LYS A 1 169 ? 4.380 19.125 18.606 1.00 73.31 169 LYS A O 1
ATOM 1355 N N . TRP A 1 170 ? 6.297 18.784 17.480 1.00 79.69 170 TRP A N 1
ATOM 1356 C CA . TRP A 1 170 ? 5.833 17.603 16.770 1.00 79.69 170 TRP A CA 1
ATOM 1357 C C . TRP A 1 170 ? 6.162 16.377 17.623 1.00 79.69 170 TRP A C 1
ATOM 1359 O O . TRP A 1 170 ? 7.329 16.115 17.910 1.00 79.69 170 TRP A O 1
ATOM 1369 N N . GLU A 1 171 ? 5.128 15.670 18.067 1.00 88.62 171 GLU A N 1
ATOM 1370 C CA . GLU A 1 171 ? 5.251 14.480 18.907 1.00 88.62 171 GLU A CA 1
ATOM 1371 C C . GLU A 1 171 ? 4.587 13.301 18.201 1.00 88.62 171 GLU A C 1
ATOM 1373 O O . GLU A 1 171 ? 3.508 13.443 17.615 1.00 88.62 171 GLU A O 1
ATOM 1378 N N . GLU A 1 172 ? 5.236 12.140 18.257 1.00 92.31 172 GLU A N 1
ATOM 1379 C CA . GLU A 1 172 ? 4.668 10.912 17.715 1.00 92.31 172 GLU A CA 1
ATOM 1380 C C . GLU A 1 172 ? 3.637 10.340 18.680 1.00 92.31 172 GLU A C 1
ATOM 1382 O O . GLU A 1 172 ? 3.953 10.011 19.824 1.00 92.31 172 GLU A O 1
ATOM 1387 N N . LYS A 1 173 ? 2.396 10.215 18.216 1.00 92.88 173 LYS A N 1
ATOM 1388 C CA . LYS A 1 173 ? 1.284 9.720 19.025 1.00 92.88 173 LYS A CA 1
ATOM 1389 C C . LYS A 1 173 ? 0.224 9.036 18.177 1.00 92.88 173 LYS A C 1
ATOM 1391 O O . LYS A 1 173 ? -0.094 9.455 17.060 1.00 92.88 173 LYS A O 1
ATOM 1396 N N . VAL A 1 174 ? -0.378 8.006 18.759 1.00 95.38 174 VAL A N 1
ATOM 1397 C CA . VAL A 1 174 ? -1.469 7.232 18.169 1.00 95.38 174 VAL A CA 1
ATOM 1398 C C . VAL A 1 174 ? -2.546 7.002 19.222 1.00 95.38 174 VAL A C 1
ATOM 1400 O O . VAL A 1 174 ? -2.269 6.469 20.293 1.00 95.3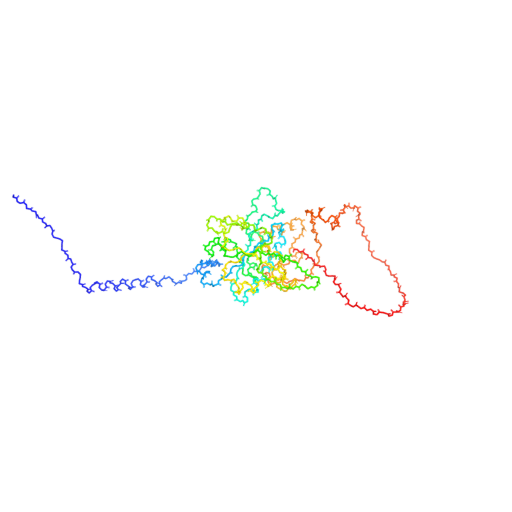8 174 VAL A O 1
ATOM 1403 N N . GLU A 1 175 ? -3.774 7.415 18.926 1.00 94.62 175 GLU A N 1
ATOM 1404 C CA . GLU A 1 175 ? -4.893 7.314 19.861 1.00 94.62 175 GLU A CA 1
ATOM 1405 C C . GLU A 1 175 ? -6.195 6.989 19.130 1.00 94.62 175 GLU A C 1
ATOM 1407 O O . GLU A 1 175 ? -6.476 7.521 18.054 1.00 94.62 175 GLU A O 1
ATOM 1412 N N . GLU A 1 176 ? -7.028 6.147 19.742 1.00 95.50 176 GLU A N 1
ATOM 1413 C CA . GLU A 1 176 ? -8.405 5.962 19.291 1.00 95.50 176 GLU A CA 1
ATOM 1414 C C . GLU A 1 176 ? -9.211 7.230 19.579 1.00 95.50 176 GLU A C 1
ATOM 1416 O O . GLU A 1 176 ? -9.269 7.714 20.712 1.00 95.50 176 GLU A O 1
ATOM 1421 N N . ARG A 1 177 ? -9.815 7.794 18.532 1.00 95.69 177 ARG A N 1
ATOM 1422 C CA . ARG A 1 177 ? -10.566 9.050 18.596 1.00 95.69 177 ARG A CA 1
ATOM 1423 C C . ARG A 1 177 ? -11.859 8.923 17.786 1.00 95.69 177 ARG A C 1
ATOM 1425 O O . ARG A 1 177 ? -11.942 8.104 16.871 1.00 95.69 177 ARG A O 1
ATOM 1432 N N . PRO A 1 178 ? -12.880 9.748 18.076 1.00 96.19 178 PRO A N 1
ATOM 1433 C CA . PRO A 1 178 ? -14.054 9.833 17.220 1.00 96.19 178 PRO A CA 1
ATOM 1434 C C . PRO A 1 178 ? -13.663 10.164 15.775 1.00 96.19 178 PRO A C 1
ATOM 1436 O O . PRO A 1 178 ? -12.751 10.959 15.535 1.00 96.19 178 PRO A O 1
ATOM 1439 N N . CYS A 1 179 ? -14.370 9.572 14.816 1.00 95.81 179 CYS A N 1
ATOM 1440 C CA . CYS A 1 179 ? -14.167 9.858 13.400 1.00 95.81 179 CYS A CA 1
ATOM 1441 C C . CYS A 1 179 ? -14.479 11.329 13.101 1.00 95.81 179 CYS A C 1
ATOM 1443 O O . CYS A 1 179 ? -15.582 11.792 13.396 1.00 95.81 179 CYS A O 1
ATOM 1445 N N . ILE A 1 180 ? -13.511 12.051 12.529 1.00 94.06 180 ILE A N 1
ATOM 1446 C CA . ILE A 1 180 ? -13.656 13.471 12.171 1.00 94.06 180 ILE A CA 1
ATOM 1447 C C . ILE A 1 180 ? -14.577 13.602 10.961 1.00 94.06 180 ILE A C 1
ATOM 1449 O O . ILE A 1 180 ? -15.553 14.352 10.970 1.00 94.06 180 ILE A O 1
ATOM 1453 N N . GLU A 1 181 ? -14.264 12.845 9.913 1.00 90.56 181 GLU A N 1
ATOM 1454 C CA . GLU A 1 181 ? -15.060 12.793 8.698 1.00 90.56 181 GLU A CA 1
ATOM 1455 C C . GLU A 1 181 ? -16.104 11.679 8.775 1.00 90.56 181 GLU A C 1
ATOM 1457 O O . GLU A 1 181 ? -16.001 10.714 9.540 1.00 90.56 181 GLU A O 1
ATOM 1462 N N . ARG A 1 182 ? -17.136 11.802 7.938 1.00 91.50 182 ARG A N 1
ATOM 1463 C CA . ARG A 1 182 ? -18.135 10.749 7.786 1.00 91.50 182 ARG A CA 1
ATOM 1464 C C . ARG A 1 182 ? -17.459 9.488 7.248 1.00 91.50 182 ARG A C 1
ATOM 1466 O O . ARG A 1 182 ? -16.908 9.503 6.151 1.00 91.50 182 ARG A O 1
ATOM 1473 N N . LEU A 1 183 ? -17.589 8.387 7.987 1.00 92.06 183 LEU A N 1
ATOM 1474 C CA . LEU A 1 183 ? -17.108 7.079 7.554 1.00 92.06 183 LEU A CA 1
ATOM 1475 C C . LEU A 1 183 ? -17.674 6.705 6.178 1.00 92.06 183 LEU A C 1
ATOM 1477 O O . LEU A 1 183 ? -18.888 6.732 5.960 1.00 92.06 183 LEU A O 1
ATOM 1481 N N . MET A 1 184 ? -16.782 6.272 5.288 1.00 90.81 184 MET A N 1
ATOM 1482 C CA . MET A 1 184 ? -17.132 5.672 3.993 1.00 90.81 184 MET A CA 1
ATOM 1483 C C . MET A 1 184 ? -17.610 4.215 4.131 1.00 90.81 184 MET A C 1
ATOM 1485 O O . MET A 1 184 ? -17.971 3.575 3.144 1.00 90.81 184 MET A O 1
ATOM 1489 N N . TYR A 1 185 ? -17.638 3.699 5.362 1.00 94.94 185 TYR A N 1
ATOM 1490 C CA . TYR A 1 185 ? -18.128 2.374 5.714 1.00 94.94 185 TYR A CA 1
ATOM 1491 C C . TYR A 1 185 ? -19.560 2.456 6.242 1.00 94.94 185 TYR A C 1
ATOM 1493 O O . TYR A 1 185 ? -19.895 3.320 7.053 1.00 94.94 185 TYR A O 1
ATOM 1501 N N . SER A 1 186 ? -20.410 1.527 5.815 1.00 94.94 186 SER A N 1
ATOM 1502 C CA . SER A 1 186 ? -21.812 1.443 6.237 1.00 94.94 186 SER A CA 1
ATOM 1503 C C . SER A 1 186 ? -22.166 0.024 6.656 1.00 94.94 186 SER A C 1
ATOM 1505 O O . SER A 1 186 ? -21.651 -0.935 6.090 1.00 94.94 186 SER A O 1
ATOM 1507 N N . ARG A 1 187 ? -23.028 -0.129 7.664 1.00 95.38 187 ARG A N 1
ATOM 1508 C CA . ARG A 1 187 ? -23.455 -1.456 8.123 1.00 95.38 187 ARG A CA 1
ATOM 1509 C C . ARG A 1 187 ? -24.512 -2.039 7.188 1.00 95.38 187 ARG A C 1
ATOM 1511 O O . ARG A 1 187 ? -25.441 -1.339 6.786 1.00 95.38 187 ARG A O 1
ATOM 1518 N N . ASP A 1 188 ? -24.376 -3.318 6.865 1.00 93.69 188 ASP A N 1
ATOM 1519 C CA . ASP A 1 188 ? -25.385 -4.085 6.146 1.00 93.69 188 ASP A CA 1
ATOM 1520 C C . ASP A 1 188 ? -26.474 -4.637 7.082 1.00 93.69 188 ASP A C 1
ATOM 1522 O O . ASP A 1 188 ? -26.492 -4.381 8.288 1.00 93.69 188 ASP A O 1
ATOM 1526 N N . LYS A 1 189 ? -27.421 -5.394 6.513 1.00 93.69 189 LYS A N 1
ATOM 1527 C CA . LYS A 1 189 ? -28.540 -5.988 7.264 1.00 93.69 189 LYS A CA 1
ATOM 1528 C C . LYS A 1 189 ? -28.083 -7.050 8.268 1.00 93.69 189 LYS A C 1
ATOM 1530 O O . LYS A 1 189 ? -28.826 -7.353 9.195 1.00 93.69 189 LYS A O 1
ATOM 1535 N N . GLN A 1 190 ? -26.905 -7.629 8.060 1.00 93.12 190 GLN A N 1
ATOM 1536 C CA . GLN A 1 190 ? -26.295 -8.642 8.912 1.00 93.12 190 GLN A CA 1
ATOM 1537 C C . GLN A 1 190 ? -25.422 -8.011 10.010 1.00 93.12 190 GLN A C 1
ATOM 1539 O O . GLN A 1 190 ? -24.974 -8.713 10.912 1.00 93.12 190 GLN A O 1
ATOM 1544 N N . GLY A 1 191 ? -25.226 -6.690 9.974 1.00 93.88 191 GLY A N 1
ATOM 1545 C CA . GLY A 1 191 ? -24.445 -5.937 10.949 1.00 93.88 191 GLY A CA 1
ATOM 1546 C C . GLY A 1 191 ? -22.963 -5.805 10.599 1.00 93.88 191 GLY A C 1
ATOM 1547 O O . GLY A 1 191 ? -22.240 -5.175 11.371 1.00 93.88 191 GLY A O 1
ATOM 1548 N N . TYR A 1 192 ? -22.523 -6.331 9.452 1.00 96.69 192 TYR A N 1
ATOM 1549 C CA . TYR A 1 192 ? -21.151 -6.197 8.969 1.00 96.69 192 TYR A CA 1
ATOM 1550 C C . TYR A 1 192 ? -20.949 -4.876 8.230 1.00 96.69 192 TYR A C 1
ATOM 1552 O O . TYR A 1 192 ? -21.870 -4.336 7.617 1.00 96.69 192 TYR A O 1
ATOM 1560 N N . TYR A 1 193 ? -19.728 -4.354 8.247 1.00 97.38 193 TYR A N 1
ATOM 1561 C CA . TYR A 1 193 ? -19.380 -3.139 7.525 1.00 97.38 193 TYR A CA 1
ATOM 1562 C C . TYR A 1 193 ? -19.074 -3.434 6.055 1.00 97.38 193 TYR A C 1
ATOM 1564 O O . TYR A 1 193 ? -18.214 -4.248 5.723 1.00 97.38 193 TYR A O 1
ATOM 1572 N N . ARG A 1 194 ? -19.762 -2.722 5.166 1.00 96.69 194 ARG A N 1
ATOM 1573 C CA . ARG A 1 194 ? -19.480 -2.625 3.734 1.00 96.69 194 ARG A CA 1
ATOM 1574 C C . ARG A 1 194 ? -18.726 -1.335 3.456 1.00 96.69 194 ARG A C 1
ATOM 1576 O O . ARG A 1 194 ? -19.042 -0.297 4.036 1.00 96.69 194 ARG A O 1
ATOM 1583 N N . GLY A 1 195 ? -17.776 -1.402 2.538 1.00 94.25 195 GLY A N 1
ATOM 1584 C CA . GLY A 1 195 ? -16.963 -0.274 2.098 1.00 94.25 195 GLY A CA 1
ATOM 1585 C C . GLY A 1 195 ? -16.490 -0.486 0.667 1.00 94.25 195 GLY A C 1
ATOM 1586 O O . GLY A 1 195 ? -17.026 -1.334 -0.046 1.00 94.25 195 GLY A O 1
ATOM 1587 N N . TRP A 1 196 ? -15.491 0.292 0.254 1.00 93.25 196 TRP A N 1
ATOM 1588 C CA . TRP A 1 196 ? -14.903 0.170 -1.079 1.00 93.25 196 TRP A CA 1
ATOM 1589 C C . TRP A 1 196 ? -14.158 -1.159 -1.275 1.00 93.25 196 TRP A C 1
ATOM 1591 O O . TRP A 1 196 ? -14.370 -1.806 -2.298 1.00 93.25 196 TRP A O 1
ATOM 1601 N N . PHE A 1 197 ? -13.303 -1.546 -0.317 1.00 95.88 197 PHE A N 1
ATOM 1602 C CA . PHE A 1 197 ? -12.517 -2.791 -0.318 1.00 95.88 197 PHE A CA 1
ATOM 1603 C C . PHE A 1 197 ? -11.943 -3.160 -1.700 1.00 95.88 197 PHE A C 1
ATOM 1605 O O . PHE A 1 197 ? -12.161 -4.255 -2.211 1.00 95.88 197 PHE A O 1
ATOM 1612 N N . TRP A 1 198 ? -11.259 -2.205 -2.342 1.00 94.50 198 TRP A N 1
ATOM 1613 C CA . TRP A 1 198 ? -10.623 -2.356 -3.666 1.00 94.50 198 TRP A CA 1
ATOM 1614 C C . TRP A 1 198 ? -11.554 -2.830 -4.794 1.00 94.50 198 TRP A C 1
ATOM 1616 O O . TRP A 1 198 ? -11.106 -3.342 -5.819 1.00 94.50 198 TRP A O 1
ATOM 1626 N N . GLY A 1 199 ? -12.860 -2.624 -4.625 1.00 92.88 199 GLY A N 1
ATOM 1627 C CA . GLY A 1 199 ? -13.889 -3.008 -5.579 1.00 92.88 199 GLY A CA 1
ATOM 1628 C C . GLY A 1 199 ? -14.463 -4.402 -5.360 1.00 92.88 199 GLY A C 1
ATOM 1629 O O . GLY A 1 199 ? -15.251 -4.823 -6.202 1.00 92.88 199 GLY A O 1
ATOM 1630 N N . TYR A 1 200 ? -14.106 -5.108 -4.282 1.00 94.50 200 TYR A N 1
ATOM 1631 C CA . TYR A 1 200 ? -14.677 -6.405 -3.907 1.00 94.50 200 TYR A CA 1
ATOM 1632 C C . TYR A 1 200 ? -15.959 -6.199 -3.090 1.00 94.50 200 TYR A C 1
ATOM 1634 O O . TYR A 1 200 ? -15.943 -5.822 -1.918 1.00 94.50 200 TYR A O 1
ATOM 1642 N N . GLU A 1 201 ? -17.106 -6.433 -3.726 1.00 93.00 201 GLU A N 1
ATOM 1643 C CA . GLU A 1 201 ? -18.426 -6.215 -3.126 1.00 93.00 201 GLU A CA 1
ATOM 1644 C C . GLU A 1 201 ? -18.797 -7.264 -2.077 1.00 93.00 201 GLU A C 1
ATOM 1646 O O . GLU A 1 201 ? -19.746 -7.078 -1.311 1.00 93.00 201 GLU A O 1
ATOM 1651 N N . GLU A 1 202 ? -18.088 -8.383 -2.062 1.00 94.44 202 GLU A N 1
ATOM 1652 C CA . GLU A 1 202 ? -18.198 -9.492 -1.127 1.00 94.44 202 GLU A CA 1
ATOM 1653 C C . GLU A 1 202 ? -17.474 -9.216 0.195 1.00 94.44 202 GLU A C 1
ATOM 1655 O O . GLU A 1 202 ? -17.870 -9.771 1.218 1.00 94.44 202 GLU A O 1
ATOM 1660 N N . THR A 1 203 ? -16.501 -8.301 0.207 1.00 96.75 203 THR A N 1
ATOM 1661 C CA . THR A 1 203 ? -15.650 -8.046 1.373 1.00 96.75 203 THR A CA 1
ATOM 1662 C C . THR A 1 203 ? -16.386 -7.336 2.496 1.00 96.75 203 THR A C 1
ATOM 1664 O O . THR A 1 203 ? -17.122 -6.366 2.281 1.00 96.75 203 THR A O 1
ATOM 1667 N N . ARG A 1 204 ? -16.212 -7.832 3.721 1.00 97.31 204 ARG A N 1
ATOM 1668 C CA . ARG A 1 204 ? -16.888 -7.329 4.921 1.00 97.31 204 ARG A CA 1
ATOM 1669 C C . ARG A 1 204 ? -15.890 -7.031 6.030 1.00 97.31 204 ARG A C 1
ATOM 1671 O O . ARG A 1 204 ? -15.039 -7.857 6.333 1.00 97.31 204 ARG A O 1
ATOM 1678 N N . GLY A 1 205 ? -16.048 -5.877 6.671 1.00 97.12 205 GLY A N 1
ATOM 1679 C CA . GLY A 1 205 ? -15.370 -5.542 7.922 1.00 97.12 205 GLY A CA 1
ATOM 1680 C C . GLY A 1 205 ? -16.212 -5.959 9.131 1.00 97.12 205 GLY A C 1
ATOM 1681 O O . GLY A 1 205 ? -17.410 -5.669 9.161 1.00 97.12 205 GLY A O 1
ATOM 1682 N N . LEU A 1 206 ? -15.622 -6.607 10.138 1.00 96.62 206 LEU A N 1
ATOM 1683 C CA . LEU A 1 206 ? -16.338 -6.934 11.381 1.00 96.62 206 LEU A CA 1
ATOM 1684 C C . LEU A 1 206 ? -16.435 -5.715 12.304 1.00 96.62 206 LEU A C 1
ATOM 1686 O O . LEU A 1 206 ? -17.501 -5.436 12.853 1.00 96.62 206 LEU A O 1
ATOM 1690 N N . ASN A 1 207 ? -15.343 -4.961 12.435 1.00 96.56 207 ASN A N 1
ATOM 1691 C CA . ASN A 1 207 ? -15.295 -3.733 13.220 1.00 96.56 207 ASN A CA 1
ATOM 1692 C C . ASN A 1 207 ? -14.576 -2.608 12.463 1.00 96.56 207 ASN A C 1
ATOM 1694 O O . ASN A 1 207 ? -13.623 -2.861 11.730 1.00 96.56 207 ASN A O 1
ATOM 1698 N N . VAL A 1 208 ? -15.030 -1.368 12.651 1.00 97.06 208 VAL A N 1
ATOM 1699 C CA . VAL A 1 208 ? -14.444 -0.167 12.040 1.00 97.06 208 VAL A CA 1
ATOM 1700 C C . VAL A 1 208 ? -14.312 0.905 13.113 1.00 97.06 208 VAL A C 1
ATOM 1702 O O . VAL A 1 208 ? -15.318 1.314 13.698 1.00 97.06 208 VAL A O 1
ATOM 1705 N N . THR A 1 209 ? -13.092 1.380 13.346 1.00 96.44 209 THR A N 1
ATOM 1706 C CA . THR A 1 209 ? -12.791 2.465 14.290 1.00 96.44 209 THR A CA 1
ATOM 1707 C C . THR A 1 209 ? -11.863 3.495 13.650 1.00 96.44 209 THR A C 1
ATOM 1709 O O . THR A 1 209 ? -11.175 3.204 12.673 1.00 96.44 209 THR A O 1
ATOM 1712 N N . CYS A 1 210 ? -11.866 4.721 14.176 1.00 97.69 210 CYS A N 1
ATOM 1713 C CA . CYS A 1 210 ? -10.977 5.786 13.718 1.00 97.69 210 CYS A CA 1
ATOM 1714 C C . CYS A 1 210 ? -9.823 5.977 14.699 1.00 97.69 210 CYS A C 1
ATOM 1716 O O . CYS A 1 210 ? -10.018 6.007 15.915 1.00 97.69 210 CYS A O 1
ATOM 1718 N N . ILE A 1 211 ? -8.617 6.118 14.158 1.00 97.19 211 ILE A N 1
ATOM 1719 C CA . ILE A 1 211 ? -7.395 6.312 14.931 1.00 97.19 211 ILE A CA 1
ATOM 1720 C C . ILE A 1 211 ? -6.751 7.614 14.471 1.00 97.19 211 ILE A C 1
ATOM 1722 O O . ILE A 1 211 ? -6.400 7.763 13.300 1.00 97.19 211 ILE A O 1
ATOM 1726 N N . SER A 1 212 ? -6.574 8.554 15.397 1.00 96.88 212 SER A N 1
ATOM 1727 C CA . SER A 1 212 ? -5.763 9.737 15.135 1.00 96.88 212 SER A CA 1
ATOM 1728 C C . SER A 1 212 ? -4.290 9.366 15.272 1.00 96.88 212 SER A C 1
ATOM 1730 O O . SER A 1 212 ? -3.845 8.936 16.337 1.00 96.88 212 SER A O 1
ATOM 1732 N N . ALA A 1 213 ? -3.536 9.514 14.186 1.00 95.94 213 ALA A N 1
ATOM 1733 C CA . ALA A 1 213 ? -2.126 9.160 14.119 1.00 95.94 213 ALA A CA 1
ATOM 1734 C C . ALA A 1 213 ? -1.301 10.360 13.650 1.00 95.94 213 ALA A C 1
ATOM 1736 O O . ALA A 1 213 ? -1.646 11.041 12.689 1.00 95.94 213 ALA A O 1
ATOM 1737 N N . GLN A 1 214 ? -0.194 10.604 14.342 1.00 94.44 214 GLN A N 1
ATOM 1738 C CA . GLN A 1 214 ? 0.823 11.574 13.965 1.00 94.44 214 GLN A CA 1
ATOM 1739 C C . GLN A 1 214 ? 2.163 10.907 14.230 1.00 94.44 214 GLN A C 1
ATOM 1741 O O . GLN A 1 214 ? 2.457 10.572 15.373 1.00 94.44 214 GLN A O 1
ATOM 1746 N N . GLY A 1 215 ? 2.941 10.648 13.186 1.00 93.88 215 GLY A N 1
ATOM 1747 C CA . GLY A 1 215 ? 4.203 9.940 13.346 1.00 93.88 215 GLY A CA 1
ATOM 1748 C C . GLY A 1 215 ? 4.617 9.141 12.128 1.00 93.88 215 GLY A C 1
ATOM 1749 O O . GLY A 1 215 ? 4.009 9.212 11.054 1.00 93.88 215 GLY A O 1
ATOM 1750 N N . HIS A 1 216 ? 5.667 8.360 12.326 1.00 95.69 216 HIS A N 1
ATOM 1751 C CA . HIS A 1 216 ? 6.131 7.395 11.346 1.00 95.69 216 HIS A CA 1
ATOM 1752 C C . HIS A 1 216 ? 5.288 6.116 11.383 1.00 95.69 216 HIS A C 1
ATOM 1754 O O . HIS A 1 216 ? 4.589 5.856 12.356 1.00 95.69 216 HIS A O 1
ATOM 1760 N N . ALA A 1 217 ? 5.339 5.296 10.336 1.00 96.38 217 ALA A N 1
ATOM 1761 C CA . ALA A 1 217 ? 4.515 4.094 10.222 1.00 96.38 217 ALA A CA 1
ATOM 1762 C C . ALA A 1 217 ? 4.662 3.145 11.425 1.00 96.38 217 ALA A C 1
ATOM 1764 O O . ALA A 1 217 ? 3.661 2.619 11.916 1.00 96.38 217 ALA A O 1
ATOM 1765 N N . SER A 1 218 ? 5.877 2.985 11.958 1.00 95.75 218 SER A N 1
ATOM 1766 C CA . SER A 1 218 ? 6.151 2.134 13.122 1.00 95.75 218 SER A CA 1
ATOM 1767 C C . SER A 1 218 ? 5.481 2.592 14.427 1.00 95.75 218 SER A C 1
ATOM 1769 O O . SER A 1 218 ? 5.375 1.776 15.345 1.00 95.75 218 SER A O 1
ATOM 1771 N N . ILE A 1 219 ? 4.947 3.820 14.523 1.00 96.06 219 ILE A N 1
ATOM 1772 C CA . ILE A 1 219 ? 4.177 4.262 15.704 1.00 96.06 219 ILE A CA 1
ATOM 1773 C C . ILE A 1 219 ? 2.908 3.426 15.917 1.00 96.06 219 ILE A C 1
ATOM 1775 O O . ILE A 1 219 ? 2.407 3.324 17.033 1.00 96.06 219 ILE A O 1
ATOM 1779 N N . LEU A 1 220 ? 2.400 2.787 14.858 1.00 96.88 220 LEU A N 1
ATOM 1780 C CA . LEU A 1 220 ? 1.233 1.909 14.921 1.00 96.88 220 LEU A CA 1
ATOM 1781 C C . LEU A 1 220 ? 1.561 0.536 15.525 1.00 96.88 220 LEU A C 1
ATOM 1783 O O . LEU A 1 220 ? 0.652 -0.183 15.940 1.00 96.88 220 LEU A O 1
ATOM 1787 N N . ALA A 1 221 ? 2.838 0.146 15.590 1.00 96.31 221 ALA A N 1
ATOM 1788 C CA . ALA A 1 221 ? 3.225 -1.200 16.001 1.00 96.31 221 ALA A CA 1
ATOM 1789 C C . ALA A 1 221 ? 2.785 -1.560 17.435 1.00 96.31 221 ALA A C 1
ATOM 1791 O O . ALA A 1 221 ? 2.216 -2.640 17.604 1.00 96.31 221 ALA A O 1
ATOM 1792 N N . PRO A 1 222 ? 2.952 -0.702 18.464 1.00 94.94 222 PRO A N 1
ATOM 1793 C CA . PRO A 1 222 ? 2.460 -1.001 19.808 1.00 94.94 222 PRO A CA 1
ATOM 1794 C C . PRO A 1 222 ? 0.945 -1.237 19.845 1.00 94.94 222 PRO A C 1
ATOM 1796 O O . PRO A 1 222 ? 0.500 -2.206 20.457 1.00 94.94 222 PRO A O 1
ATOM 1799 N N . LEU A 1 223 ? 0.163 -0.420 19.128 1.00 94.62 223 LEU A N 1
ATOM 1800 C CA . LEU A 1 223 ? -1.293 -0.571 19.030 1.00 94.62 223 LEU A CA 1
ATOM 1801 C C . LEU A 1 223 ? -1.670 -1.924 18.404 1.00 94.62 223 LEU A C 1
ATOM 1803 O O . LEU A 1 223 ? -2.487 -2.661 18.955 1.00 94.62 223 LEU A O 1
ATOM 1807 N N . LEU A 1 224 ? -1.045 -2.265 17.274 1.00 95.50 224 LEU A N 1
ATOM 1808 C CA . LEU A 1 224 ? -1.310 -3.504 16.537 1.00 95.50 224 LEU A CA 1
ATOM 1809 C C . LEU A 1 224 ? -0.889 -4.758 17.316 1.00 95.50 224 LEU A C 1
ATOM 1811 O O . LEU A 1 224 ? -1.534 -5.800 17.195 1.00 95.50 224 LEU A O 1
ATOM 1815 N N . LEU A 1 225 ? 0.178 -4.677 18.115 1.00 93.81 225 LEU A N 1
ATOM 1816 C CA . LEU A 1 225 ? 0.709 -5.810 18.876 1.00 93.81 225 LEU A CA 1
ATOM 1817 C C . LEU A 1 225 ? 0.018 -6.015 20.230 1.00 93.81 225 LEU A C 1
ATOM 1819 O O . LEU A 1 225 ? -0.150 -7.161 20.636 1.00 93.81 225 LEU A O 1
ATOM 1823 N N . GLN A 1 226 ? -0.352 -4.940 20.934 1.00 90.62 226 GLN A N 1
ATOM 1824 C CA . GLN A 1 226 ? -0.805 -5.016 22.331 1.00 90.62 226 GLN A CA 1
ATOM 1825 C C . GLN A 1 226 ? -2.320 -4.865 22.479 1.00 90.62 226 GLN A C 1
ATOM 1827 O O . GLN A 1 226 ? -2.933 -5.589 23.260 1.00 90.62 226 GLN A O 1
ATOM 1832 N N . ASN A 1 227 ? -2.931 -3.946 21.730 1.00 89.44 227 ASN A N 1
ATOM 1833 C CA . ASN A 1 227 ? -4.332 -3.572 21.944 1.00 89.44 227 ASN A CA 1
ATOM 1834 C C . ASN A 1 227 ? -5.285 -4.351 21.035 1.00 89.44 227 ASN A C 1
ATOM 1836 O O . ASN A 1 227 ? -6.462 -4.500 21.353 1.00 89.44 227 ASN A O 1
ATOM 1840 N N . ILE A 1 228 ? -4.787 -4.836 19.896 1.00 91.25 228 ILE A N 1
ATOM 1841 C CA . ILE A 1 228 ? -5.602 -5.475 18.867 1.00 91.25 228 ILE A CA 1
ATOM 1842 C C . ILE A 1 228 ? -5.282 -6.965 18.813 1.00 91.25 228 ILE A C 1
ATOM 1844 O O . ILE A 1 228 ? -4.177 -7.360 18.448 1.00 91.25 228 ILE A O 1
ATOM 1848 N N . THR A 1 229 ? -6.283 -7.793 19.110 1.00 90.88 229 THR A N 1
ATOM 1849 C CA . THR A 1 229 ? -6.214 -9.264 19.037 1.00 90.88 229 THR A CA 1
ATOM 1850 C C . THR A 1 229 ? -6.686 -9.834 17.695 1.00 90.88 229 THR A C 1
ATOM 1852 O O . THR A 1 229 ? -6.618 -11.041 17.487 1.00 90.88 229 THR A O 1
ATOM 1855 N N . ALA A 1 230 ? -7.157 -8.976 16.786 1.00 93.81 230 ALA A N 1
ATOM 1856 C CA . ALA A 1 230 ? -7.660 -9.351 15.467 1.00 93.81 230 ALA A CA 1
ATOM 1857 C C . ALA A 1 230 ? -6.592 -10.031 14.592 1.00 93.81 230 ALA A C 1
ATOM 1859 O O . ALA A 1 230 ? -5.420 -9.627 14.606 1.00 93.81 230 ALA A O 1
ATOM 1860 N N . THR A 1 231 ? -7.008 -11.024 13.800 1.00 94.19 231 THR A N 1
ATOM 1861 C CA . THR A 1 231 ? -6.114 -11.749 12.885 1.00 94.19 231 THR A CA 1
ATOM 1862 C C . THR A 1 231 ? -5.837 -10.943 11.624 1.00 94.19 231 THR A C 1
ATOM 1864 O O . THR A 1 231 ? -4.691 -10.882 11.190 1.00 94.19 231 THR A O 1
ATOM 1867 N N . SER A 1 232 ? -6.844 -10.253 11.084 1.00 96.94 232 SER A N 1
ATOM 1868 C CA . SER A 1 232 ? -6.718 -9.376 9.917 1.00 96.94 232 SER A CA 1
ATOM 1869 C C . SER A 1 232 ? -7.025 -7.920 10.276 1.00 96.94 232 SER A C 1
ATOM 1871 O O . SER A 1 232 ? -8.107 -7.586 10.761 1.00 96.94 232 SER A O 1
ATOM 1873 N N . VAL A 1 233 ? -6.056 -7.030 10.052 1.00 98.12 233 VAL A N 1
ATOM 1874 C CA . VAL A 1 233 ? -6.188 -5.596 10.342 1.00 98.12 233 VAL A CA 1
ATOM 1875 C C . VAL A 1 233 ? -5.950 -4.793 9.075 1.00 98.12 233 VAL A C 1
ATOM 1877 O O . VAL A 1 233 ? -4.902 -4.922 8.450 1.00 98.12 233 VAL A O 1
ATOM 1880 N N . MET A 1 234 ? -6.904 -3.944 8.708 1.00 98.50 234 MET A N 1
ATOM 1881 C CA . MET A 1 234 ? -6.800 -3.029 7.576 1.00 98.50 234 MET A CA 1
ATOM 1882 C C . MET A 1 234 ? -6.548 -1.600 8.053 1.00 98.50 234 MET A C 1
ATOM 1884 O O . MET A 1 234 ? -7.329 -1.069 8.838 1.00 98.50 234 MET A O 1
ATOM 1888 N N . LEU A 1 235 ? -5.492 -0.970 7.544 1.00 98.44 235 LEU A N 1
ATOM 1889 C CA . LEU A 1 235 ? -5.200 0.449 7.732 1.00 98.44 235 LEU A CA 1
ATOM 1890 C C . LEU A 1 235 ? -5.735 1.243 6.539 1.00 98.44 235 LEU A C 1
ATOM 1892 O O . LEU A 1 235 ? -5.123 1.264 5.473 1.00 98.44 235 LEU A O 1
ATOM 1896 N N . ASP A 1 236 ? -6.883 1.886 6.700 1.00 97.62 236 ASP A N 1
ATOM 1897 C CA . ASP A 1 236 ? -7.379 2.830 5.701 1.00 97.62 236 ASP A CA 1
ATOM 1898 C C . ASP A 1 236 ? -6.708 4.196 5.900 1.00 97.62 236 ASP A C 1
ATOM 1900 O O . ASP A 1 236 ? -6.324 4.548 7.019 1.00 97.62 236 ASP A O 1
ATOM 1904 N N . ARG A 1 237 ? -6.574 4.973 4.822 1.00 96.88 237 ARG A N 1
ATOM 1905 C CA . ARG A 1 237 ? -5.874 6.269 4.808 1.00 96.88 237 ARG A CA 1
ATOM 1906 C C . ARG A 1 237 ? -4.404 6.153 5.228 1.00 96.88 237 ARG A C 1
ATOM 1908 O O . ARG A 1 237 ? -3.868 6.994 5.959 1.00 96.88 237 ARG A O 1
ATOM 1915 N N . ALA A 1 238 ? -3.736 5.094 4.767 1.00 97.94 238 ALA A N 1
ATOM 1916 C CA . ALA A 1 238 ? -2.354 4.773 5.121 1.00 97.94 238 ALA A CA 1
ATOM 1917 C C . ALA A 1 238 ? -1.328 5.846 4.705 1.00 97.94 238 ALA A C 1
ATOM 1919 O O . ALA A 1 238 ? -0.208 5.843 5.214 1.00 97.94 238 ALA A O 1
ATOM 1920 N N . GLU A 1 239 ? -1.692 6.800 3.839 1.00 96.94 239 GLU A N 1
ATOM 1921 C CA . GLU A 1 239 ? -0.853 7.964 3.534 1.00 96.94 239 GLU A CA 1
ATOM 1922 C C . GLU A 1 239 ? -0.601 8.884 4.739 1.00 96.94 239 GLU A C 1
ATOM 1924 O O . GLU A 1 239 ? 0.358 9.656 4.711 1.00 96.94 239 GLU A O 1
ATOM 1929 N N . THR A 1 240 ? -1.436 8.786 5.782 1.00 96.62 240 THR A N 1
ATOM 1930 C CA . THR A 1 240 ? -1.378 9.619 6.996 1.00 96.62 240 THR A CA 1
ATOM 1931 C C . THR A 1 240 ? -0.062 9.450 7.762 1.00 96.62 240 THR A C 1
ATOM 1933 O O . THR A 1 240 ? 0.442 10.407 8.345 1.00 96.62 240 THR A O 1
ATOM 1936 N N . VAL A 1 241 ? 0.518 8.245 7.763 1.00 96.81 241 VAL A N 1
ATOM 1937 C CA . VAL A 1 241 ? 1.777 7.963 8.471 1.00 96.81 241 VAL A CA 1
ATOM 1938 C C . VAL A 1 241 ? 2.993 8.172 7.576 1.00 96.81 241 VAL A C 1
ATOM 1940 O O . VAL A 1 241 ? 2.943 7.944 6.368 1.00 96.81 241 VAL A O 1
ATOM 1943 N N . LEU A 1 242 ? 4.107 8.588 8.175 1.00 96.44 242 LEU A N 1
ATOM 1944 C CA . LEU A 1 242 ? 5.351 8.930 7.480 1.00 96.44 242 LEU A CA 1
ATOM 1945 C C . LEU A 1 242 ? 6.333 7.744 7.391 1.00 96.44 242 LEU A C 1
ATOM 1947 O O . LEU A 1 242 ? 6.124 6.686 7.981 1.00 96.44 242 LEU A O 1
ATOM 1951 N N . HIS A 1 243 ? 7.425 7.918 6.643 1.00 96.50 243 HIS A N 1
ATOM 1952 C CA . HIS A 1 243 ? 8.527 6.945 6.556 1.00 96.50 243 HIS A CA 1
ATOM 1953 C C . HIS A 1 243 ? 9.383 6.934 7.821 1.00 96.50 243 HIS A C 1
ATOM 1955 O O . HIS A 1 243 ? 9.982 7.958 8.111 1.00 96.50 243 HIS A O 1
ATOM 1961 N N . ASP A 1 244 ? 9.554 5.785 8.483 1.00 92.12 244 ASP A N 1
ATOM 1962 C CA . ASP A 1 244 ? 10.387 5.648 9.698 1.00 92.12 244 ASP A CA 1
ATOM 1963 C C . ASP A 1 244 ? 11.784 6.276 9.575 1.00 92.12 244 ASP A C 1
ATOM 1965 O O . ASP A 1 244 ? 12.190 7.091 10.397 1.00 92.12 244 ASP A O 1
ATOM 1969 N N . GLN A 1 245 ? 12.534 5.892 8.541 1.00 92.25 245 GLN A N 1
ATOM 1970 C CA . GLN A 1 245 ? 13.826 6.489 8.205 1.00 92.25 245 GLN A CA 1
ATOM 1971 C C . GLN A 1 245 ? 13.896 6.682 6.696 1.00 92.25 245 GLN A C 1
ATOM 1973 O O . GLN A 1 245 ? 14.285 5.777 5.949 1.00 92.25 245 GLN A O 1
ATOM 1978 N N . TYR A 1 246 ? 13.492 7.866 6.240 1.00 91.75 246 TYR A N 1
ATOM 1979 C CA . TYR A 1 246 ? 13.540 8.212 4.825 1.00 91.75 246 TYR A CA 1
ATOM 1980 C C . TYR A 1 246 ? 14.969 8.090 4.277 1.00 91.75 246 TYR A C 1
ATOM 1982 O O . TYR A 1 246 ? 15.923 8.540 4.908 1.00 91.75 246 TYR A O 1
ATOM 1990 N N . ALA A 1 247 ? 15.115 7.455 3.110 1.00 91.81 247 ALA A N 1
ATOM 1991 C CA . ALA A 1 247 ? 16.404 7.154 2.476 1.00 91.81 247 ALA A CA 1
ATOM 1992 C C . ALA A 1 247 ? 17.382 6.293 3.315 1.00 91.81 247 ALA A C 1
ATOM 1994 O O . ALA A 1 247 ? 18.551 6.157 2.947 1.00 91.81 247 ALA A O 1
ATOM 1995 N N . GLY A 1 248 ? 16.919 5.667 4.403 1.00 92.56 248 GLY A N 1
ATOM 1996 C CA . GLY A 1 248 ? 17.685 4.681 5.165 1.00 92.56 248 GLY A CA 1
ATOM 1997 C C . GLY A 1 248 ? 17.790 3.323 4.460 1.00 92.56 248 GLY A C 1
ATOM 1998 O O . GLY A 1 248 ? 17.227 3.098 3.387 1.00 92.56 248 GLY A O 1
ATOM 1999 N N . LYS A 1 249 ? 18.490 2.368 5.086 1.00 93.19 249 LYS A N 1
ATOM 2000 C CA . LYS A 1 249 ? 18.665 1.014 4.530 1.00 93.19 249 LYS A CA 1
ATOM 2001 C C . LYS A 1 249 ? 17.324 0.325 4.258 1.00 93.19 249 LYS A C 1
ATOM 2003 O O . LYS A 1 249 ? 17.122 -0.189 3.164 1.00 93.19 249 LYS A O 1
ATOM 2008 N N . ASP A 1 250 ? 16.412 0.327 5.230 1.00 93.31 250 ASP A N 1
ATOM 2009 C CA . ASP A 1 250 ? 15.125 -0.363 5.086 1.00 93.31 250 ASP A CA 1
ATOM 2010 C C . ASP A 1 250 ? 14.222 0.274 4.028 1.00 93.31 250 ASP A C 1
ATOM 2012 O O . ASP A 1 250 ? 13.551 -0.459 3.297 1.00 93.31 250 ASP A O 1
ATOM 2016 N N . TYR A 1 251 ? 14.281 1.603 3.893 1.00 95.75 251 TYR A N 1
ATOM 2017 C CA . TYR A 1 251 ? 13.649 2.341 2.802 1.00 95.75 251 TYR A CA 1
ATOM 2018 C C . TYR A 1 251 ? 14.182 1.866 1.445 1.00 95.75 251 TYR A C 1
ATOM 2020 O O . TYR A 1 251 ? 13.402 1.498 0.566 1.00 95.75 251 TYR A O 1
ATOM 2028 N N . TRP A 1 252 ? 15.508 1.817 1.274 1.00 95.81 252 TRP A N 1
ATOM 2029 C CA . TRP A 1 252 ? 16.121 1.402 0.011 1.00 95.81 252 TRP A CA 1
ATOM 2030 C C . TRP A 1 252 ? 15.917 -0.077 -0.298 1.00 95.81 252 TRP A C 1
ATOM 2032 O O . TRP A 1 252 ? 15.716 -0.415 -1.460 1.00 95.81 252 TRP A O 1
ATOM 2042 N N . ASP A 1 253 ? 15.918 -0.956 0.701 1.00 95.69 253 ASP A N 1
ATOM 2043 C CA . ASP A 1 253 ? 15.604 -2.373 0.505 1.00 95.69 253 ASP A CA 1
ATOM 2044 C C . ASP A 1 253 ? 14.154 -2.552 0.039 1.00 95.69 253 ASP A C 1
ATOM 2046 O O . ASP A 1 253 ? 13.902 -3.250 -0.944 1.00 95.69 253 ASP A O 1
ATOM 2050 N N . ALA A 1 254 ? 13.203 -1.851 0.665 1.00 96.75 254 ALA A N 1
ATOM 2051 C CA . ALA A 1 254 ? 11.815 -1.847 0.215 1.00 96.75 254 ALA A CA 1
ATOM 2052 C C . ALA A 1 254 ? 11.687 -1.277 -1.204 1.00 96.75 254 ALA A C 1
ATOM 2054 O O . ALA A 1 254 ? 11.101 -1.928 -2.069 1.00 96.75 254 ALA A O 1
ATOM 2055 N N . ARG A 1 255 ? 12.310 -0.130 -1.491 1.00 96.56 255 ARG A N 1
ATOM 2056 C CA . ARG A 1 255 ? 12.295 0.484 -2.825 1.00 96.56 255 ARG A CA 1
ATOM 2057 C C . ARG A 1 255 ? 12.921 -0.415 -3.894 1.00 96.56 255 ARG A C 1
ATOM 2059 O O . ARG A 1 255 ? 12.376 -0.488 -4.995 1.00 96.56 255 ARG A O 1
ATOM 2066 N N . ARG A 1 256 ? 14.041 -1.085 -3.600 1.00 95.75 256 ARG A N 1
ATOM 2067 C CA . ARG A 1 256 ? 14.745 -2.000 -4.522 1.00 95.75 256 ARG A CA 1
ATOM 2068 C C . ARG A 1 256 ? 13.991 -3.307 -4.740 1.00 95.75 256 ARG A C 1
ATOM 2070 O O . ARG A 1 256 ? 14.092 -3.870 -5.824 1.00 95.75 256 ARG A O 1
ATOM 2077 N N . SER A 1 257 ? 13.207 -3.754 -3.759 1.00 97.12 257 SER A N 1
ATOM 2078 C CA . SER A 1 257 ? 12.353 -4.939 -3.899 1.00 97.12 257 SER A CA 1
ATOM 2079 C C . SER A 1 257 ? 11.221 -4.755 -4.916 1.00 97.12 257 SER A C 1
ATOM 2081 O O . SER A 1 257 ? 10.761 -5.735 -5.500 1.00 97.12 257 SER A O 1
ATOM 2083 N N . MET A 1 258 ? 10.811 -3.506 -5.184 1.00 97.62 258 MET A N 1
ATOM 2084 C CA . MET A 1 258 ? 9.787 -3.146 -6.176 1.00 97.62 258 MET A CA 1
ATOM 2085 C C . MET A 1 258 ? 10.327 -3.212 -7.610 1.00 97.62 258 MET A C 1
ATOM 2087 O O . MET A 1 258 ? 10.408 -2.208 -8.323 1.00 97.62 258 MET A O 1
ATOM 2091 N N . VAL A 1 259 ? 10.721 -4.411 -8.024 1.00 96.81 259 VAL A N 1
ATOM 2092 C CA . VAL A 1 259 ? 11.166 -4.725 -9.382 1.00 96.81 259 VAL A CA 1
ATOM 2093 C C . VAL A 1 259 ? 9.944 -4.863 -10.287 1.00 96.81 259 VAL A C 1
ATOM 2095 O O . VAL A 1 259 ? 9.010 -5.587 -9.944 1.00 96.81 259 VAL A O 1
ATOM 2098 N N . PHE A 1 260 ? 9.945 -4.201 -11.447 1.00 97.62 260 PHE A N 1
ATOM 2099 C CA . PHE A 1 260 ? 8.853 -4.325 -12.417 1.00 97.62 260 PHE A CA 1
ATOM 2100 C C . PHE A 1 260 ? 8.677 -5.764 -12.919 1.00 97.62 260 PHE A C 1
ATOM 2102 O O . PHE A 1 260 ? 9.646 -6.526 -13.042 1.00 97.62 260 PHE A O 1
ATOM 2109 N N . ALA A 1 261 ? 7.431 -6.120 -13.239 1.00 97.12 261 ALA A N 1
ATOM 2110 C CA . ALA A 1 261 ? 7.084 -7.419 -13.794 1.00 97.12 261 ALA A CA 1
ATOM 2111 C C . ALA A 1 261 ? 7.927 -7.720 -15.043 1.00 97.12 261 ALA A C 1
ATOM 2113 O O . ALA A 1 261 ? 8.210 -6.840 -15.861 1.00 97.12 261 ALA A O 1
ATOM 2114 N N . LYS A 1 262 ? 8.346 -8.981 -15.195 1.00 96.12 262 LYS A N 1
ATOM 2115 C CA . LYS A 1 262 ? 9.279 -9.388 -16.257 1.00 96.12 262 LYS A CA 1
ATOM 2116 C C . LYS A 1 262 ? 8.767 -9.035 -17.654 1.00 96.12 262 LYS A C 1
ATOM 2118 O O . LYS A 1 262 ? 9.539 -8.564 -18.479 1.00 96.12 262 LYS A O 1
ATOM 2123 N N . HIS A 1 263 ? 7.474 -9.228 -17.902 1.00 96.69 263 HIS A N 1
ATOM 2124 C CA . HIS A 1 263 ? 6.876 -8.926 -19.200 1.00 96.69 263 HIS A CA 1
ATOM 2125 C C . HIS A 1 263 ? 6.940 -7.421 -19.531 1.00 96.69 263 HIS A C 1
ATOM 2127 O O . HIS A 1 263 ? 7.222 -7.070 -20.671 1.00 96.69 263 HIS A O 1
ATOM 2133 N N . LEU A 1 264 ? 6.779 -6.533 -18.539 1.00 97.50 264 LEU A N 1
ATOM 2134 C CA . LEU A 1 264 ? 6.925 -5.084 -18.729 1.00 97.50 264 LEU A CA 1
ATOM 2135 C C . LEU A 1 264 ? 8.371 -4.689 -19.037 1.00 97.50 264 LEU A C 1
ATOM 2137 O O . LEU A 1 264 ? 8.600 -3.843 -19.898 1.00 97.50 264 LEU A O 1
ATOM 2141 N N . ARG A 1 265 ? 9.344 -5.314 -18.360 1.00 95.44 265 ARG A N 1
ATOM 2142 C CA . ARG A 1 265 ? 10.773 -5.092 -18.635 1.00 95.44 265 ARG A CA 1
ATOM 2143 C C . ARG A 1 265 ? 11.130 -5.487 -20.064 1.00 95.44 265 ARG A C 1
ATOM 2145 O O . ARG A 1 265 ? 11.685 -4.666 -20.776 1.00 95.44 265 ARG A O 1
ATOM 2152 N N . ILE A 1 266 ? 10.702 -6.673 -20.507 1.00 96.88 266 ILE A N 1
ATOM 2153 C CA . ILE A 1 266 ? 10.926 -7.153 -21.882 1.00 96.88 266 ILE A CA 1
ATOM 2154 C C . ILE A 1 266 ? 10.381 -6.154 -22.910 1.00 96.88 266 ILE A C 1
ATOM 2156 O O . ILE A 1 266 ? 11.099 -5.779 -23.829 1.00 96.88 266 ILE A O 1
ATOM 2160 N N . ILE A 1 267 ? 9.148 -5.667 -22.730 1.00 97.88 267 ILE A N 1
ATOM 2161 C CA . ILE A 1 267 ? 8.558 -4.659 -23.628 1.00 97.88 267 ILE A CA 1
ATOM 2162 C C . ILE A 1 267 ? 9.392 -3.365 -23.631 1.00 97.88 267 ILE A C 1
ATOM 2164 O O . ILE A 1 267 ? 9.617 -2.766 -24.685 1.00 97.88 267 ILE A O 1
ATOM 2168 N N . GLY A 1 268 ? 9.862 -2.930 -22.459 1.00 96.25 268 GLY A N 1
ATOM 2169 C CA . GLY A 1 268 ? 10.747 -1.773 -22.324 1.00 96.25 268 GLY A CA 1
ATOM 2170 C C . GLY A 1 268 ? 12.085 -1.957 -23.046 1.00 96.25 268 GLY A C 1
ATOM 2171 O O . GLY A 1 268 ? 12.521 -1.056 -23.762 1.00 96.25 268 GLY A O 1
ATOM 2172 N N . ASP A 1 269 ? 12.703 -3.127 -22.913 1.00 95.25 269 ASP A N 1
ATOM 2173 C CA . ASP A 1 269 ? 13.986 -3.460 -23.538 1.00 95.25 269 ASP A CA 1
ATOM 2174 C C . ASP A 1 269 ? 13.858 -3.585 -25.060 1.00 95.25 269 ASP A C 1
ATOM 2176 O O . ASP A 1 269 ? 14.693 -3.063 -25.800 1.00 95.25 269 ASP A O 1
ATOM 2180 N N . GLU A 1 270 ? 12.766 -4.173 -25.553 1.00 97.62 270 GLU A N 1
ATOM 2181 C CA . GLU A 1 270 ? 12.443 -4.198 -26.982 1.00 97.62 270 GLU A CA 1
ATOM 2182 C C . GLU A 1 270 ? 12.275 -2.783 -27.548 1.00 97.62 270 GLU A C 1
ATOM 2184 O O . GLU A 1 270 ? 12.786 -2.472 -28.628 1.00 97.62 270 GLU A O 1
ATOM 2189 N N . PHE A 1 271 ? 11.593 -1.896 -26.815 1.00 97.69 271 PHE A N 1
ATOM 2190 C CA . PHE A 1 271 ? 11.436 -0.501 -27.216 1.00 97.69 271 PHE A CA 1
ATOM 2191 C C . PHE A 1 271 ? 12.784 0.237 -27.245 1.00 97.69 271 PHE A C 1
ATOM 2193 O O . PHE A 1 271 ? 13.087 0.925 -28.226 1.00 97.69 271 PHE A O 1
ATOM 2200 N N . ARG A 1 272 ? 13.610 0.071 -26.202 1.00 96.00 272 ARG A N 1
ATOM 2201 C CA . ARG A 1 272 ? 14.965 0.642 -26.110 1.00 96.00 272 ARG A CA 1
ATOM 2202 C C . ARG A 1 272 ? 15.839 0.202 -27.281 1.00 96.00 272 ARG A C 1
ATOM 2204 O O . ARG A 1 272 ? 16.415 1.052 -27.964 1.00 96.00 272 ARG A O 1
ATOM 2211 N N . ALA A 1 273 ? 15.874 -1.095 -27.567 1.00 95.38 273 ALA A N 1
ATOM 2212 C CA . ALA A 1 273 ? 16.677 -1.642 -28.652 1.00 95.38 273 ALA A CA 1
ATOM 2213 C C . ALA A 1 273 ? 16.202 -1.125 -30.017 1.00 95.38 273 ALA A C 1
ATOM 2215 O O . ALA A 1 273 ? 17.006 -0.699 -30.845 1.00 95.38 273 ALA A O 1
ATOM 2216 N N . LYS A 1 274 ? 14.883 -1.115 -30.243 1.00 97.12 274 LYS A N 1
ATOM 2217 C CA . LYS A 1 274 ? 14.293 -0.778 -31.542 1.00 97.12 274 LYS A CA 1
ATOM 2218 C C . LYS A 1 274 ? 14.343 0.710 -31.879 1.00 97.12 274 LYS A C 1
ATOM 2220 O O . LYS A 1 274 ? 14.533 1.052 -33.044 1.00 97.12 274 LYS A O 1
ATOM 2225 N N . TYR A 1 275 ? 14.123 1.583 -30.898 1.00 96.75 275 TYR A N 1
ATOM 2226 C CA . TYR A 1 275 ? 13.918 3.014 -31.151 1.00 96.75 275 TYR A CA 1
ATOM 2227 C C . TYR A 1 275 ? 15.008 3.911 -30.571 1.00 96.75 275 TYR A C 1
ATOM 2229 O O . TYR A 1 275 ? 15.164 5.035 -31.043 1.00 96.75 275 TYR A O 1
ATOM 2237 N N . LEU A 1 276 ? 15.754 3.438 -29.570 1.00 94.62 276 LEU A N 1
ATOM 2238 C CA . LEU A 1 276 ? 16.739 4.245 -28.847 1.00 94.62 276 LEU A CA 1
ATOM 2239 C C . LEU A 1 276 ? 18.178 3.745 -29.032 1.00 94.62 276 LEU A C 1
ATOM 2241 O O . LEU A 1 276 ? 19.093 4.368 -28.502 1.00 94.62 276 LEU A O 1
ATOM 2245 N N . ASN A 1 277 ? 18.385 2.655 -29.786 1.00 93.38 277 ASN A N 1
ATOM 2246 C CA . ASN A 1 277 ? 19.689 2.003 -29.958 1.00 93.38 277 ASN A CA 1
ATOM 2247 C C . ASN A 1 277 ? 20.375 1.716 -28.603 1.00 93.38 277 ASN A C 1
ATOM 2249 O O . ASN A 1 277 ? 21.570 1.952 -28.430 1.00 93.38 277 ASN A O 1
ATOM 2253 N N . SER A 1 278 ? 19.579 1.259 -27.635 1.00 92.44 278 SER A N 1
ATOM 2254 C CA . SER A 1 278 ? 19.944 1.099 -26.225 1.00 92.44 278 SER A CA 1
ATOM 2255 C C . SER A 1 278 ? 19.742 -0.359 -25.804 1.00 92.44 278 SER A C 1
ATOM 2257 O O . SER A 1 278 ? 18.693 -0.942 -26.079 1.00 92.44 278 SER A O 1
ATOM 2259 N N . THR A 1 279 ? 20.756 -0.947 -25.165 1.00 93.19 279 THR A N 1
ATOM 2260 C CA . THR A 1 279 ? 20.725 -2.297 -24.568 1.00 93.19 279 THR A CA 1
ATOM 2261 C C . THR A 1 279 ? 21.515 -2.292 -23.263 1.00 93.19 279 THR A C 1
ATOM 2263 O O . THR A 1 279 ? 22.379 -1.435 -23.074 1.00 93.19 279 THR A O 1
ATOM 2266 N N . ASP A 1 280 ? 21.268 -3.250 -22.369 1.00 89.88 280 ASP A N 1
ATOM 2267 C CA . ASP A 1 280 ? 21.945 -3.291 -21.065 1.00 89.88 280 ASP A CA 1
ATOM 2268 C C . ASP A 1 280 ? 23.468 -3.436 -21.181 1.00 89.88 280 ASP A C 1
ATOM 2270 O O . ASP A 1 280 ? 24.210 -2.842 -20.397 1.00 89.88 280 ASP A O 1
ATOM 2274 N N . GLU A 1 281 ? 23.960 -4.172 -22.181 1.00 89.56 281 GLU A N 1
ATOM 2275 C CA . GLU A 1 281 ? 25.394 -4.335 -22.433 1.00 89.56 281 GLU A CA 1
ATOM 2276 C C . GLU A 1 281 ? 26.034 -3.032 -22.918 1.00 89.56 281 GLU A C 1
ATOM 2278 O O . GLU A 1 281 ? 27.095 -2.640 -22.425 1.00 89.56 281 GLU A O 1
ATOM 2283 N N . ASN A 1 282 ? 25.385 -2.349 -23.866 1.00 89.25 282 ASN A N 1
ATOM 2284 C CA . ASN A 1 282 ? 25.888 -1.103 -24.441 1.00 89.25 282 ASN A CA 1
ATOM 2285 C C . ASN A 1 282 ? 25.832 0.043 -23.423 1.00 89.25 282 ASN A C 1
ATOM 2287 O O . ASN A 1 282 ? 26.778 0.827 -23.320 1.00 89.25 282 ASN A O 1
ATOM 2291 N N . ASP A 1 283 ? 24.760 0.091 -22.632 1.00 87.94 283 ASP A N 1
ATOM 2292 C CA . ASP A 1 283 ? 24.513 1.125 -21.625 1.00 87.94 283 ASP A CA 1
ATOM 2293 C C . ASP A 1 283 ? 25.173 0.799 -20.277 1.00 87.94 283 ASP A C 1
ATOM 2295 O O . ASP A 1 283 ? 25.103 1.595 -19.343 1.00 87.94 283 ASP A O 1
ATOM 2299 N N . ARG A 1 284 ? 25.806 -0.376 -20.153 1.00 87.69 284 ARG A N 1
ATOM 2300 C CA . ARG A 1 284 ? 26.417 -0.890 -18.914 1.00 87.69 284 ARG A CA 1
ATOM 2301 C C . ARG A 1 284 ? 25.442 -0.915 -17.732 1.00 87.69 284 ARG A C 1
ATOM 2303 O O . ARG A 1 284 ? 25.841 -0.716 -16.584 1.00 87.69 284 ARG A O 1
ATOM 2310 N N . THR A 1 285 ? 24.176 -1.205 -18.006 1.00 86.56 285 THR A N 1
ATOM 2311 C CA . THR A 1 285 ? 23.088 -1.323 -17.025 1.00 86.56 285 THR A CA 1
ATOM 2312 C C . THR A 1 285 ? 22.792 -2.790 -16.707 1.00 86.56 285 THR A C 1
ATOM 2314 O O . THR A 1 285 ? 21.643 -3.206 -16.622 1.00 86.56 285 THR A O 1
ATOM 2317 N N . VAL A 1 286 ? 23.852 -3.587 -16.513 1.00 83.31 286 VAL A N 1
ATOM 2318 C CA . VAL A 1 286 ? 23.760 -5.040 -16.296 1.00 83.31 286 VAL A CA 1
ATOM 2319 C C . VAL A 1 286 ? 22.797 -5.366 -15.156 1.00 83.31 286 VAL A C 1
ATOM 2321 O O . VAL A 1 286 ? 22.996 -4.968 -14.006 1.00 83.31 286 VAL A O 1
ATOM 2324 N N . TYR A 1 287 ? 21.768 -6.134 -15.492 1.00 85.06 287 TYR A N 1
ATOM 2325 C CA . TYR A 1 287 ? 20.689 -6.490 -14.590 1.00 85.06 287 TYR A CA 1
ATOM 2326 C C . TYR A 1 287 ? 20.909 -7.857 -13.921 1.00 85.06 287 TYR A C 1
ATOM 2328 O O . TYR A 1 287 ? 21.453 -8.791 -14.511 1.00 85.06 287 TYR A O 1
ATOM 2336 N N . SER A 1 288 ? 20.446 -7.991 -12.676 1.00 86.06 288 SER A N 1
ATOM 2337 C CA . SER A 1 288 ? 20.338 -9.270 -11.963 1.00 86.06 288 SER A CA 1
ATOM 2338 C C . SER A 1 288 ? 18.900 -9.453 -11.491 1.00 86.06 288 SER A C 1
ATOM 2340 O O . SER A 1 288 ? 18.352 -8.572 -10.831 1.00 86.06 288 SER A O 1
ATOM 2342 N N . GLU A 1 289 ? 18.316 -10.621 -11.776 1.00 87.50 289 GLU A N 1
ATOM 2343 C CA . GLU A 1 289 ? 16.956 -10.977 -11.334 1.00 87.50 289 GLU A CA 1
ATOM 2344 C C . GLU A 1 289 ? 16.835 -10.963 -9.798 1.00 87.50 289 GLU A C 1
ATOM 2346 O O . GLU A 1 289 ? 15.814 -10.555 -9.244 1.00 87.50 289 GLU A O 1
ATOM 2351 N N . ASP A 1 290 ? 17.903 -11.349 -9.089 1.00 91.06 290 ASP A N 1
ATOM 2352 C CA . ASP A 1 290 ? 17.995 -11.164 -7.642 1.00 91.06 290 ASP A CA 1
ATOM 2353 C C . ASP A 1 290 ? 18.444 -9.730 -7.340 1.00 91.06 290 ASP A C 1
ATOM 2355 O O . ASP A 1 290 ? 19.629 -9.385 -7.459 1.00 91.06 290 ASP A O 1
ATOM 2359 N N . TRP A 1 291 ? 17.486 -8.893 -6.932 1.00 92.94 291 TRP A N 1
ATOM 2360 C CA . TRP A 1 291 ? 17.745 -7.495 -6.608 1.00 92.94 291 TRP A CA 1
ATOM 2361 C C . TRP A 1 291 ? 18.700 -7.333 -5.431 1.00 92.94 291 TRP A C 1
ATOM 2363 O O . TRP A 1 291 ? 19.424 -6.344 -5.392 1.00 92.94 291 TRP A O 1
ATOM 2373 N N . THR A 1 292 ? 18.770 -8.289 -4.499 1.00 90.88 292 THR A N 1
ATOM 2374 C CA . THR A 1 292 ? 19.625 -8.176 -3.308 1.00 90.88 292 THR A CA 1
ATOM 2375 C C . THR A 1 292 ? 21.109 -8.150 -3.679 1.00 90.88 292 THR A C 1
ATOM 2377 O O . THR A 1 292 ? 21.912 -7.505 -2.999 1.00 90.88 292 THR A O 1
ATOM 2380 N N . ARG A 1 293 ? 21.462 -8.768 -4.813 1.00 88.12 293 ARG A N 1
ATOM 2381 C CA . ARG A 1 293 ? 22.828 -8.859 -5.347 1.00 88.12 293 ARG A CA 1
ATOM 2382 C C . ARG A 1 293 ? 23.207 -7.699 -6.261 1.00 88.12 293 ARG A C 1
ATOM 2384 O O . ARG A 1 293 ? 24.393 -7.526 -6.531 1.00 88.12 293 ARG A O 1
ATOM 2391 N N . MET A 1 294 ? 22.240 -6.899 -6.716 1.00 85.75 294 MET A N 1
ATOM 2392 C CA . MET A 1 294 ? 22.517 -5.750 -7.578 1.00 85.75 294 MET A CA 1
ATOM 2393 C C . MET A 1 294 ? 23.305 -4.680 -6.821 1.00 85.75 294 MET A C 1
ATOM 2395 O O . MET A 1 294 ? 22.797 -4.079 -5.871 1.00 85.75 294 MET A O 1
ATOM 2399 N N . LYS A 1 295 ? 24.529 -4.422 -7.277 1.00 78.44 295 LYS A N 1
ATOM 2400 C CA . LYS A 1 295 ? 25.383 -3.310 -6.852 1.00 78.44 295 LYS A CA 1
ATOM 2401 C C . LYS A 1 295 ? 25.856 -2.598 -8.110 1.00 78.44 295 LYS A C 1
ATOM 2403 O O . LYS A 1 295 ? 26.331 -3.261 -9.026 1.00 78.44 295 LYS A O 1
ATOM 2408 N N . VAL A 1 296 ? 25.708 -1.280 -8.158 1.00 70.69 296 VAL A N 1
ATOM 2409 C CA . VAL A 1 296 ? 26.029 -0.488 -9.350 1.00 70.69 296 VAL A CA 1
ATOM 2410 C C . VAL A 1 296 ? 26.875 0.710 -8.934 1.00 70.69 296 VAL A C 1
ATOM 2412 O O . VAL A 1 296 ? 26.608 1.322 -7.899 1.00 70.69 296 VAL A O 1
ATOM 2415 N N . GLU A 1 297 ? 27.888 1.039 -9.733 1.00 57.81 297 GLU A N 1
ATOM 2416 C CA . GLU A 1 297 ? 28.562 2.338 -9.674 1.00 57.81 297 GLU A CA 1
ATOM 2417 C C . GLU A 1 297 ? 27.752 3.364 -10.479 1.00 57.81 297 GLU A C 1
ATOM 2419 O O . GLU A 1 297 ? 27.253 3.059 -11.562 1.00 57.81 297 GLU A O 1
ATOM 2424 N N . VAL A 1 298 ? 27.589 4.576 -9.944 1.00 51.69 298 VAL A N 1
ATOM 2425 C CA . VAL A 1 298 ? 26.743 5.619 -10.546 1.00 51.69 298 VAL A CA 1
ATOM 2426 C C . VAL A 1 298 ? 27.248 5.987 -11.947 1.00 51.69 298 VAL A C 1
ATOM 2428 O O . VAL A 1 298 ? 28.413 6.342 -12.115 1.00 51.69 298 VAL A O 1
ATOM 2431 N N . GLN A 1 299 ? 26.358 5.953 -12.944 1.00 50.66 299 GLN A N 1
ATOM 2432 C CA . GLN A 1 299 ? 26.607 6.467 -14.296 1.00 50.66 299 GLN A CA 1
ATOM 2433 C C . GLN A 1 299 ? 25.573 7.541 -14.659 1.00 50.66 299 GLN A C 1
ATOM 2435 O O . GLN A 1 299 ? 24.409 7.458 -14.269 1.00 50.66 299 GLN A O 1
ATOM 2440 N N . ASN A 1 300 ? 26.009 8.558 -15.405 1.00 41.69 300 ASN A N 1
ATOM 2441 C CA . ASN A 1 300 ? 25.190 9.715 -15.760 1.00 41.69 300 ASN A CA 1
ATOM 2442 C C . ASN A 1 300 ? 24.468 9.486 -17.095 1.00 41.69 300 ASN A C 1
ATOM 2444 O O . ASN A 1 300 ? 25.109 9.463 -18.144 1.00 41.69 300 ASN A O 1
ATOM 2448 N N . PHE A 1 301 ? 23.139 9.415 -17.058 1.00 44.72 301 PHE A N 1
ATOM 2449 C CA . PHE A 1 301 ? 22.271 9.500 -18.235 1.00 44.72 301 PHE A CA 1
ATOM 2450 C C . PHE A 1 301 ? 21.321 10.693 -18.087 1.00 44.72 301 PHE A C 1
ATOM 2452 O O . PHE A 1 301 ? 20.849 10.980 -16.988 1.00 44.72 301 PHE A O 1
ATOM 2459 N N . LEU A 1 302 ? 21.030 11.389 -19.190 1.00 40.78 302 LEU A N 1
ATOM 2460 C CA . LEU A 1 302 ? 20.030 12.457 -19.217 1.00 40.78 302 LEU A CA 1
ATOM 2461 C C . LEU A 1 302 ? 18.688 11.869 -19.663 1.00 40.78 302 LEU A C 1
ATOM 2463 O O . LEU A 1 302 ? 18.489 11.595 -20.844 1.00 40.78 302 LEU A O 1
ATOM 2467 N N . ILE A 1 303 ? 17.763 11.695 -18.723 1.00 54.22 303 ILE A N 1
ATOM 2468 C CA . ILE A 1 303 ? 16.381 11.302 -19.009 1.00 54.22 303 ILE A CA 1
ATOM 2469 C C . ILE A 1 303 ? 15.463 12.415 -18.515 1.00 54.22 303 ILE A C 1
ATOM 2471 O O . ILE A 1 303 ? 15.629 12.936 -17.414 1.00 54.22 303 ILE A O 1
ATOM 2475 N N . THR A 1 304 ? 14.507 12.815 -19.354 1.00 47.66 304 THR A N 1
ATOM 2476 C CA . THR A 1 304 ? 13.526 13.850 -19.011 1.00 47.66 304 THR A CA 1
ATOM 2477 C C . THR A 1 304 ? 12.156 13.207 -18.840 1.00 47.66 304 THR A C 1
ATOM 2479 O O . THR A 1 304 ? 11.648 12.558 -19.751 1.00 47.66 304 THR A O 1
ATOM 2482 N N . ASN A 1 305 ? 11.549 13.381 -17.666 1.00 51.16 305 ASN A N 1
ATOM 2483 C CA . ASN A 1 305 ? 10.139 13.082 -17.448 1.00 51.16 305 ASN A CA 1
ATOM 2484 C C . ASN A 1 305 ? 9.376 14.410 -17.429 1.00 51.16 305 ASN A C 1
ATOM 2486 O O . ASN A 1 305 ? 9.700 15.304 -16.647 1.00 51.16 305 ASN A O 1
ATOM 2490 N N . ARG A 1 306 ? 8.387 14.565 -18.314 1.00 43.88 306 ARG A N 1
ATOM 2491 C CA . ARG A 1 306 ? 7.561 15.773 -18.390 1.00 43.88 306 ARG A CA 1
ATOM 2492 C C . ARG A 1 306 ? 6.136 15.446 -17.964 1.00 43.88 306 ARG A C 1
ATOM 2494 O O . ARG A 1 306 ? 5.321 15.021 -18.779 1.00 43.88 306 ARG A O 1
ATOM 2501 N N . GLN A 1 307 ? 5.824 15.705 -16.700 1.00 48.03 307 GLN A N 1
ATOM 2502 C CA . GLN A 1 307 ? 4.472 15.572 -16.166 1.00 48.03 307 GLN A CA 1
ATOM 2503 C C . GLN A 1 307 ? 3.635 16.798 -16.569 1.00 48.03 307 GLN A C 1
ATOM 2505 O O . GLN A 1 307 ? 3.912 17.917 -16.148 1.00 48.03 307 GLN A O 1
ATOM 2510 N N . LYS A 1 308 ? 2.638 16.605 -17.444 1.00 49.03 308 LYS A N 1
ATOM 2511 C CA . LYS A 1 308 ? 1.730 17.676 -17.915 1.00 49.03 308 LYS A CA 1
ATOM 2512 C C . LYS A 1 308 ? 0.304 17.583 -17.361 1.00 49.03 308 LYS A C 1
ATOM 2514 O O . LYS A 1 308 ? -0.441 18.551 -17.489 1.00 49.03 308 LYS A O 1
ATOM 2519 N N . SER A 1 309 ? -0.098 16.452 -16.784 1.00 47.97 309 SER A N 1
ATOM 2520 C CA . SER A 1 309 ? -1.457 16.257 -16.264 1.00 47.97 309 SER A CA 1
ATOM 2521 C C . SER A 1 309 ? -1.666 17.043 -14.965 1.00 47.97 309 SER A C 1
ATOM 2523 O O . SER A 1 309 ? -0.886 16.877 -14.033 1.00 47.97 309 SER A O 1
ATOM 2525 N N . GLU A 1 310 ? -2.697 17.896 -14.941 1.00 45.88 310 GLU A N 1
ATOM 2526 C CA . GLU A 1 310 ? -3.183 18.764 -13.840 1.00 45.88 310 GLU A CA 1
ATOM 2527 C C . GLU A 1 310 ? -2.197 19.745 -13.174 1.00 45.88 310 GLU A C 1
ATOM 2529 O O . GLU A 1 310 ? -2.646 20.763 -12.650 1.00 45.88 310 GLU A O 1
ATOM 2534 N N . VAL A 1 311 ? -0.877 19.567 -13.301 1.00 49.97 311 VAL A N 1
ATOM 2535 C CA . VAL A 1 311 ? 0.139 20.529 -12.818 1.00 49.97 311 VAL A CA 1
ATOM 2536 C C . VAL A 1 311 ? -0.084 21.927 -13.417 1.00 49.97 311 VAL A C 1
ATOM 2538 O O . VAL A 1 311 ? 0.163 22.943 -12.776 1.00 49.97 311 VAL A O 1
ATOM 2541 N N . GLY A 1 312 ? -0.641 22.009 -14.630 1.00 35.25 312 GLY A N 1
ATOM 2542 C CA . GLY A 1 312 ? -0.988 23.283 -15.262 1.00 35.25 312 GLY A CA 1
ATOM 2543 C C . GLY A 1 312 ? -2.117 24.073 -14.580 1.00 35.25 312 GLY A C 1
ATOM 2544 O O . GLY A 1 312 ? -2.255 25.254 -14.880 1.00 35.25 312 GLY A O 1
ATOM 2545 N N . HIS A 1 313 ? -2.931 23.464 -13.708 1.00 46.31 313 HIS A N 1
ATOM 2546 C CA . HIS A 1 313 ? -4.037 24.144 -13.010 1.00 46.31 313 HIS A CA 1
ATOM 2547 C C . HIS A 1 313 ? -3.693 24.554 -11.570 1.00 46.31 313 HIS A C 1
ATOM 2549 O O . HIS A 1 313 ? -4.193 25.579 -11.112 1.00 46.31 313 HIS A O 1
ATOM 2555 N N . SER A 1 314 ? -2.823 23.818 -10.872 1.00 45.72 314 SER A N 1
ATOM 2556 C CA . SER A 1 314 ? -2.413 24.122 -9.487 1.00 45.72 314 SER A CA 1
ATOM 2557 C C . SER A 1 314 ? -1.010 24.732 -9.370 1.00 45.72 314 SER A C 1
ATOM 2559 O O . SER A 1 314 ? -0.751 25.516 -8.461 1.00 45.72 314 SER A O 1
ATOM 2561 N N . GLU A 1 315 ? -0.116 24.433 -10.313 1.00 50.34 315 GLU A N 1
ATOM 2562 C CA . GLU A 1 315 ? 1.329 24.679 -10.229 1.00 50.34 315 GLU A CA 1
ATOM 2563 C C . GLU A 1 315 ? 1.882 25.366 -11.497 1.00 50.34 315 GLU A C 1
ATOM 2565 O O . GLU A 1 315 ? 3.019 25.162 -11.919 1.00 50.34 315 GLU A O 1
ATOM 2570 N N . GLY A 1 316 ? 1.089 26.241 -12.126 1.00 41.84 316 GLY A N 1
ATOM 2571 C CA . GLY A 1 316 ? 1.392 26.875 -13.422 1.00 41.84 316 GLY A CA 1
ATOM 2572 C C . GLY A 1 316 ? 2.700 27.689 -13.537 1.00 41.84 316 GLY A C 1
ATOM 2573 O O . GLY A 1 316 ? 2.938 28.284 -14.584 1.00 41.84 316 GLY A O 1
ATOM 2574 N N . ARG A 1 317 ? 3.554 27.734 -12.502 1.00 47.16 317 ARG A N 1
ATOM 2575 C CA . ARG A 1 317 ? 4.876 28.388 -12.506 1.00 47.16 317 ARG A CA 1
ATOM 2576 C C . ARG A 1 317 ? 6.080 27.442 -12.383 1.00 47.16 317 ARG A C 1
ATOM 2578 O O . ARG A 1 317 ? 7.185 27.896 -12.660 1.00 47.16 317 ARG A O 1
ATOM 2585 N N . SER A 1 318 ? 5.911 26.169 -12.014 1.00 50.09 318 SER A N 1
ATOM 2586 C CA . SER A 1 318 ? 7.025 25.222 -11.789 1.00 50.09 318 SER A CA 1
ATOM 2587 C C . SER A 1 318 ? 7.380 24.360 -13.010 1.00 50.09 318 SER A C 1
ATOM 2589 O O . SER A 1 318 ? 8.430 23.721 -13.015 1.00 50.09 318 SER A O 1
ATOM 2591 N N . VAL A 1 319 ? 6.566 24.360 -14.077 1.00 48.50 319 VAL A N 1
ATOM 2592 C CA . VAL A 1 319 ? 6.840 23.587 -15.305 1.00 48.50 319 VAL A CA 1
ATOM 2593 C C . VAL A 1 319 ? 7.394 24.499 -16.405 1.00 48.50 319 VAL A C 1
ATOM 2595 O O . VAL A 1 319 ? 6.653 25.342 -16.917 1.00 48.50 319 VAL A O 1
ATOM 2598 N N . PRO A 1 320 ? 8.655 24.322 -16.851 1.00 44.16 320 PRO A N 1
ATOM 2599 C CA . PRO A 1 320 ? 9.207 25.132 -17.927 1.00 44.16 320 PRO A CA 1
ATOM 2600 C C . PRO A 1 320 ? 8.456 24.886 -19.243 1.00 44.16 320 PRO A C 1
ATOM 2602 O O . PRO A 1 320 ? 8.426 23.771 -19.786 1.00 44.16 320 PRO A O 1
ATOM 2605 N N . TRP A 1 321 ? 7.864 25.949 -19.782 1.00 33.50 321 TRP A N 1
ATOM 2606 C CA . TRP A 1 321 ? 7.450 26.034 -21.177 1.00 33.50 321 TRP A CA 1
ATOM 2607 C C . TRP A 1 321 ? 8.540 26.760 -21.962 1.00 33.50 321 TRP A C 1
ATOM 2609 O O . TRP A 1 321 ? 8.676 27.974 -21.869 1.00 33.50 321 TRP A O 1
ATOM 2619 N N . SER A 1 322 ? 9.298 26.021 -22.764 1.00 37.88 322 SER A N 1
ATOM 2620 C CA . SER A 1 322 ? 10.112 26.580 -23.842 1.00 37.88 322 SER A CA 1
ATOM 2621 C C . SER A 1 322 ? 9.685 25.938 -25.163 1.00 37.88 322 SER A C 1
ATOM 2623 O O . SER A 1 322 ? 9.608 24.711 -25.283 1.00 37.88 322 SER A O 1
ATOM 2625 N N . ALA A 1 323 ? 9.325 26.780 -26.134 1.00 28.12 323 ALA A N 1
ATOM 2626 C CA . ALA A 1 323 ? 9.200 26.387 -27.534 1.00 28.12 323 ALA A CA 1
ATOM 2627 C C . ALA A 1 323 ? 10.608 26.095 -28.093 1.00 28.12 323 ALA A C 1
ATOM 2629 O O . ALA A 1 323 ? 11.570 26.695 -27.606 1.00 28.12 323 ALA A O 1
ATOM 2630 N N . PRO A 1 324 ? 10.774 25.200 -29.082 1.00 29.80 324 PRO A N 1
ATOM 2631 C CA . PRO A 1 324 ? 12.096 24.906 -29.614 1.00 29.80 324 PRO A CA 1
ATOM 2632 C C . PRO A 1 324 ? 12.596 26.117 -30.408 1.00 29.80 324 PRO A C 1
ATOM 2634 O O . PRO A 1 324 ? 12.044 26.438 -31.459 1.00 29.80 324 PRO A O 1
ATOM 2637 N N . SER A 1 325 ? 13.631 26.793 -29.911 1.00 27.97 325 SER A N 1
ATOM 2638 C CA . SER A 1 325 ? 14.408 27.749 -30.696 1.00 27.97 325 SER A CA 1
ATOM 2639 C C . SER A 1 325 ? 15.417 26.980 -31.546 1.00 27.97 325 SER A C 1
ATOM 2641 O O . SER A 1 325 ? 16.266 26.254 -31.032 1.00 27.97 325 SER A O 1
ATOM 2643 N N . THR A 1 326 ? 15.300 27.128 -32.859 1.00 36.12 326 THR A N 1
ATOM 2644 C CA . THR A 1 326 ? 16.275 26.686 -33.855 1.00 36.12 326 THR A CA 1
ATOM 2645 C C . THR A 1 326 ? 17.578 27.464 -33.705 1.00 36.12 326 THR A C 1
ATOM 2647 O O . THR A 1 326 ? 17.659 28.578 -34.209 1.00 36.12 326 THR A O 1
ATOM 2650 N N . GLU A 1 327 ? 18.604 26.885 -33.084 1.00 30.34 327 GLU A N 1
ATOM 2651 C CA . GLU A 1 327 ? 19.980 27.369 -33.234 1.00 30.34 327 GLU A CA 1
ATOM 2652 C C . GLU A 1 327 ? 20.947 26.197 -33.427 1.00 30.34 327 GLU A C 1
ATOM 2654 O O . GLU A 1 327 ? 20.907 25.188 -32.724 1.00 30.34 327 GLU A O 1
ATOM 2659 N N . GLY A 1 328 ? 21.740 26.313 -34.493 1.00 27.72 328 GLY A N 1
ATOM 2660 C CA . GLY A 1 328 ? 22.557 25.254 -35.060 1.00 27.72 328 GLY A CA 1
ATOM 2661 C C . GLY A 1 328 ? 23.818 24.945 -34.259 1.00 27.72 328 GLY A C 1
ATOM 2662 O O . GLY A 1 328 ? 24.426 25.800 -33.622 1.00 27.72 328 GLY A O 1
ATOM 2663 N N . LEU A 1 329 ? 24.228 23.684 -34.365 1.00 27.31 329 LEU A N 1
ATOM 2664 C CA 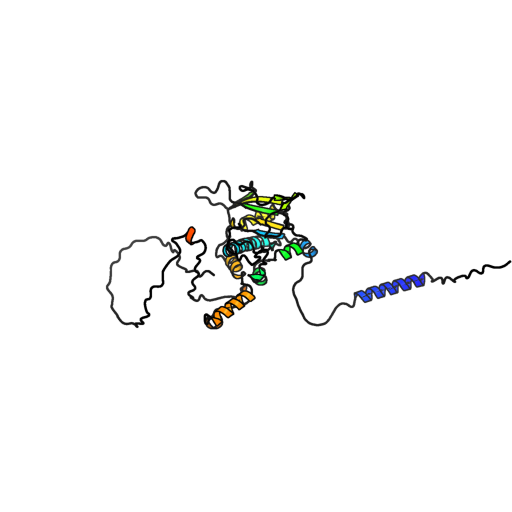. LEU A 1 329 ? 25.520 23.168 -33.933 1.00 27.31 329 LEU A CA 1
ATOM 2665 C C . LEU A 1 329 ? 26.663 23.887 -34.667 1.00 27.31 329 LEU A C 1
ATOM 2667 O O . LEU A 1 329 ? 26.856 23.675 -35.863 1.00 27.31 329 LEU A O 1
ATOM 2671 N N . HIS A 1 330 ? 27.478 24.652 -33.940 1.00 28.02 330 HIS A N 1
ATOM 2672 C CA . HIS A 1 330 ? 28.836 24.990 -34.367 1.00 28.02 330 HIS A CA 1
ATOM 2673 C C . HIS A 1 330 ? 29.862 24.459 -33.361 1.00 28.02 330 HIS A C 1
ATOM 2675 O O . HIS A 1 330 ? 29.923 24.871 -32.206 1.00 28.02 330 HIS A O 1
ATOM 2681 N N . LEU A 1 331 ? 30.665 23.511 -33.847 1.00 32.50 331 LEU A N 1
ATOM 2682 C CA . LEU A 1 331 ? 31.872 22.980 -33.222 1.00 32.50 331 LEU A CA 1
ATOM 2683 C C . LEU A 1 331 ? 33.002 24.020 -33.293 1.00 32.50 331 LEU A C 1
ATOM 2685 O O . LEU A 1 331 ? 33.284 24.547 -34.369 1.00 32.50 331 LEU A O 1
ATOM 2689 N N . GLY A 1 332 ? 33.691 24.256 -32.174 1.00 25.59 332 GLY A N 1
ATOM 2690 C CA . GLY A 1 332 ? 34.905 25.073 -32.107 1.00 25.59 332 GLY A CA 1
ATOM 2691 C C . GLY A 1 332 ? 35.832 24.618 -30.975 1.00 25.59 332 GLY A C 1
ATOM 2692 O O . GLY A 1 332 ? 35.498 24.746 -29.802 1.00 25.59 332 GLY A O 1
ATOM 2693 N N . SER A 1 333 ? 36.980 24.056 -31.355 1.00 26.22 333 SER A N 1
ATOM 2694 C CA . SER A 1 333 ? 38.076 23.559 -30.504 1.00 26.22 333 SER A CA 1
ATOM 2695 C C . SER A 1 333 ? 38.987 24.683 -29.945 1.00 26.22 333 SER A C 1
ATOM 2697 O O . SER A 1 333 ? 38.838 25.838 -30.339 1.00 26.22 333 SER A O 1
ATOM 2699 N N . PRO A 1 334 ? 39.919 24.373 -29.010 1.00 39.81 334 PRO A N 1
ATOM 2700 C CA . PRO A 1 334 ? 40.341 25.279 -27.939 1.00 39.81 334 PRO A CA 1
ATOM 2701 C C . PRO A 1 334 ? 41.657 26.028 -28.211 1.00 39.81 334 PRO A C 1
ATOM 2703 O O . PRO A 1 334 ? 42.560 25.516 -28.869 1.00 39.81 334 PRO A O 1
ATOM 2706 N N . GLY A 1 335 ? 41.822 27.200 -27.591 1.00 24.89 335 GLY A N 1
ATOM 2707 C CA . GLY A 1 335 ? 43.120 27.870 -27.478 1.00 24.89 335 GLY A CA 1
ATOM 2708 C C . GLY A 1 335 ? 43.037 29.237 -26.798 1.00 24.89 335 GLY A C 1
ATOM 2709 O O . GLY A 1 335 ? 42.255 30.082 -27.214 1.00 24.89 335 GLY A O 1
ATOM 2710 N N . GLY A 1 336 ? 43.867 29.474 -25.774 1.00 27.12 336 GLY A N 1
ATOM 2711 C CA . GLY A 1 336 ? 44.087 30.821 -25.230 1.00 27.12 336 GLY A CA 1
ATOM 2712 C C . GLY A 1 336 ? 44.492 30.868 -23.757 1.00 27.12 336 GLY A C 1
ATOM 2713 O O . GLY A 1 336 ? 43.658 30.773 -22.869 1.00 27.12 336 GLY A O 1
ATOM 2714 N N . ARG A 1 337 ? 45.791 31.041 -23.507 1.00 27.27 337 ARG A N 1
ATOM 2715 C CA . ARG A 1 337 ? 46.450 31.202 -22.199 1.00 27.27 337 ARG A CA 1
ATOM 2716 C C . ARG A 1 337 ? 46.381 32.672 -21.747 1.00 27.27 337 ARG A C 1
ATOM 2718 O O . ARG A 1 337 ? 46.705 33.536 -22.554 1.00 27.27 337 ARG A O 1
ATOM 2725 N N . ALA A 1 338 ? 46.121 32.953 -20.466 1.00 27.94 338 ALA A N 1
ATOM 2726 C CA . ALA A 1 338 ? 46.576 34.181 -19.794 1.00 27.94 338 ALA A CA 1
ATOM 2727 C C . ALA A 1 338 ? 46.734 33.963 -18.273 1.00 27.94 338 ALA A C 1
ATOM 2729 O O . ALA A 1 338 ? 45.964 33.240 -17.651 1.00 27.94 338 ALA A O 1
ATOM 2730 N N . GLN A 1 339 ? 47.800 34.545 -17.725 1.00 28.22 339 GLN A N 1
ATOM 2731 C CA . GLN A 1 339 ? 48.420 34.330 -16.407 1.00 28.22 339 GLN A CA 1
ATOM 2732 C C . GLN A 1 339 ? 47.913 35.313 -15.310 1.00 28.22 339 GLN A C 1
ATOM 2734 O O . GLN A 1 339 ? 47.130 36.207 -15.623 1.00 28.22 339 GLN A O 1
ATOM 2739 N N . PRO A 1 340 ? 48.344 35.167 -14.032 1.00 36.34 340 PRO A N 1
ATOM 2740 C CA . PRO A 1 340 ? 47.622 35.623 -12.837 1.00 36.34 340 PRO A CA 1
ATOM 2741 C C . PRO A 1 340 ? 48.091 36.977 -12.274 1.00 36.34 340 PRO A C 1
ATOM 2743 O O . PRO A 1 340 ? 49.225 37.394 -12.503 1.00 36.34 340 PRO A O 1
ATOM 2746 N N . GLN A 1 341 ? 47.276 37.594 -11.407 1.00 27.56 341 GLN A N 1
ATOM 2747 C CA . GLN A 1 341 ? 47.740 38.595 -10.437 1.00 27.56 341 GLN A CA 1
ATOM 2748 C C . GLN A 1 341 ? 47.128 38.398 -9.041 1.00 27.56 341 GLN A C 1
ATOM 2750 O O . GLN A 1 341 ? 45.975 38.008 -8.880 1.00 27.56 341 GLN A O 1
ATOM 2755 N N . ARG A 1 342 ? 47.980 38.639 -8.036 1.00 28.59 342 ARG A N 1
ATOM 2756 C CA . ARG A 1 342 ? 47.793 38.447 -6.591 1.00 28.59 342 ARG A CA 1
ATOM 2757 C C . ARG A 1 342 ? 46.944 39.547 -5.942 1.00 28.59 342 ARG A C 1
ATOM 2759 O O . ARG A 1 342 ? 47.227 40.720 -6.139 1.00 28.59 342 ARG A O 1
ATOM 2766 N N . GLY A 1 343 ? 46.123 39.127 -4.976 1.00 25.58 343 GLY A N 1
ATOM 2767 C CA . GLY A 1 343 ? 46.265 39.556 -3.578 1.00 25.58 343 GLY A CA 1
ATOM 2768 C C . GLY A 1 343 ? 45.268 40.585 -3.039 1.00 25.58 343 GLY A C 1
ATOM 2769 O O . GLY A 1 343 ? 45.417 41.775 -3.288 1.00 25.58 343 GLY A O 1
ATOM 2770 N N . ARG A 1 344 ? 44.384 40.144 -2.130 1.00 26.98 344 ARG A N 1
ATOM 2771 C CA . ARG A 1 344 ? 44.208 40.782 -0.812 1.00 26.98 344 ARG A CA 1
ATOM 2772 C C . ARG A 1 344 ? 43.471 39.848 0.151 1.00 26.98 344 ARG A C 1
ATOM 2774 O O . ARG A 1 344 ? 42.390 39.367 -0.152 1.00 26.98 344 ARG A O 1
ATOM 2781 N N . GLN A 1 345 ? 44.095 39.620 1.298 1.00 27.72 345 GLN A N 1
ATOM 2782 C CA . GLN A 1 345 ? 43.602 38.840 2.427 1.00 27.72 345 GLN A CA 1
ATOM 2783 C C . GLN A 1 345 ? 42.815 39.773 3.359 1.00 27.72 345 GLN A C 1
ATOM 2785 O O . GLN A 1 345 ? 43.277 40.884 3.640 1.00 27.72 345 GLN A O 1
ATOM 2790 N N . LYS A 1 346 ? 41.637 39.342 3.810 1.00 29.23 346 LYS A N 1
ATOM 2791 C CA . LYS A 1 346 ? 40.975 39.862 5.009 1.00 29.23 346 LYS A CA 1
ATOM 2792 C C . LYS A 1 346 ? 40.117 38.753 5.607 1.00 29.23 346 LYS A C 1
ATOM 2794 O O . LYS A 1 346 ? 39.299 38.169 4.905 1.00 29.23 346 LYS A O 1
ATOM 2799 N N . ASP A 1 347 ? 40.385 38.486 6.875 1.00 26.45 347 ASP A N 1
ATOM 2800 C CA . ASP A 1 347 ? 39.757 37.474 7.711 1.00 26.45 347 ASP A CA 1
ATOM 2801 C C . ASP A 1 347 ? 38.295 37.814 8.027 1.00 26.45 347 ASP A C 1
ATOM 2803 O O . ASP A 1 347 ? 37.978 38.967 8.335 1.00 26.45 347 ASP A O 1
ATOM 2807 N N . SER A 1 348 ? 37.444 36.787 8.004 1.00 28.55 348 SER A N 1
ATOM 2808 C CA . SER A 1 348 ? 36.212 36.672 8.793 1.00 28.55 348 SER A CA 1
ATOM 2809 C C . SER A 1 348 ? 35.680 35.233 8.682 1.00 28.55 348 SER A C 1
ATOM 2811 O O . SER A 1 348 ? 35.240 34.834 7.606 1.00 28.55 348 SER A O 1
ATOM 2813 N N . GLU A 1 349 ? 35.727 34.466 9.777 1.00 29.33 349 GLU A N 1
ATOM 2814 C CA . GLU A 1 349 ? 34.738 33.403 10.073 1.00 29.33 349 GLU A CA 1
ATOM 2815 C C . GLU A 1 349 ? 33.325 34.033 10.081 1.00 29.33 349 GLU A C 1
ATOM 2817 O O . GLU A 1 349 ? 33.245 35.232 10.389 1.00 29.33 349 GLU A O 1
ATOM 2822 N N . PRO A 1 350 ? 32.220 33.315 9.762 1.00 35.22 350 PRO A N 1
ATOM 2823 C CA . PRO A 1 350 ? 31.870 32.012 10.355 1.00 35.22 350 PRO A CA 1
ATOM 2824 C C . PRO A 1 350 ? 31.059 31.038 9.447 1.00 35.22 350 PRO A C 1
ATOM 2826 O O . PRO A 1 350 ? 30.855 31.289 8.263 1.00 35.22 350 PRO A O 1
ATOM 2829 N N . ASP A 1 351 ? 30.589 29.948 10.069 1.00 24.78 351 ASP A N 1
ATOM 2830 C CA . ASP A 1 351 ? 29.455 29.078 9.700 1.00 24.78 351 ASP A CA 1
ATOM 2831 C C . ASP A 1 351 ? 29.648 28.042 8.573 1.00 24.78 351 ASP A C 1
ATOM 2833 O O . ASP A 1 351 ? 29.447 28.287 7.385 1.00 24.78 351 ASP A O 1
ATOM 2837 N N . GLU A 1 352 ? 29.964 26.808 8.981 1.00 26.20 352 GLU A N 1
ATOM 2838 C CA . GLU A 1 352 ? 29.975 25.618 8.124 1.00 26.20 352 GLU A CA 1
ATOM 2839 C C . GLU A 1 352 ? 28.568 24.984 8.076 1.00 26.20 352 GLU A C 1
ATOM 2841 O O . GLU A 1 352 ? 28.278 23.969 8.708 1.00 26.20 352 GLU A O 1
ATOM 2846 N N . GLU A 1 353 ? 27.665 25.613 7.319 1.00 25.53 353 GLU A N 1
ATOM 2847 C CA . GLU A 1 353 ? 26.398 25.022 6.877 1.00 25.53 353 GLU A CA 1
ATOM 2848 C C . GLU A 1 353 ? 26.613 24.375 5.496 1.00 25.53 353 GLU A C 1
ATOM 2850 O O . GLU A 1 353 ? 26.464 24.998 4.444 1.00 25.53 353 GLU A O 1
ATOM 2855 N N . ALA A 1 354 ? 27.023 23.104 5.478 1.00 26.16 354 ALA A N 1
ATOM 2856 C CA . ALA A 1 354 ? 27.181 22.340 4.242 1.00 26.16 354 ALA A CA 1
ATOM 2857 C C . ALA A 1 354 ? 25.817 21.820 3.746 1.00 26.16 354 ALA A C 1
ATOM 2859 O O . ALA A 1 354 ? 25.436 20.672 3.986 1.00 26.16 354 ALA A O 1
ATOM 2860 N N . GLN A 1 355 ? 25.075 22.668 3.030 1.00 27.16 355 GLN A N 1
ATOM 2861 C CA . GLN A 1 355 ? 23.902 22.257 2.261 1.00 27.16 355 GLN A CA 1
ATOM 2862 C C . GLN A 1 355 ? 24.303 21.641 0.911 1.00 27.16 355 GLN A C 1
ATOM 2864 O O . GLN A 1 355 ? 24.827 22.294 0.013 1.00 27.16 355 GLN A O 1
ATOM 2869 N N . ALA A 1 356 ? 24.037 20.339 0.830 1.00 26.20 356 ALA A N 1
ATOM 2870 C CA . ALA A 1 356 ? 23.543 19.552 -0.296 1.00 26.20 356 ALA A CA 1
ATOM 2871 C C . ALA A 1 356 ? 23.679 20.100 -1.732 1.00 26.20 356 ALA A C 1
ATOM 2873 O O . ALA A 1 356 ? 23.061 21.080 -2.136 1.00 26.20 356 ALA A O 1
ATOM 2874 N N . GLY A 1 357 ? 24.323 19.282 -2.566 1.00 24.84 357 GLY A N 1
ATOM 2875 C CA . GLY A 1 357 ? 24.210 19.327 -4.021 1.00 24.84 357 GLY A CA 1
ATOM 2876 C C . GLY A 1 357 ? 24.366 17.938 -4.635 1.00 24.84 357 GLY A C 1
ATOM 2877 O O . GLY A 1 357 ? 25.189 17.754 -5.524 1.00 24.84 357 GLY A O 1
ATOM 2878 N N . GLN A 1 358 ? 23.634 16.933 -4.138 1.00 28.11 358 GLN A N 1
ATOM 2879 C CA . GLN A 1 358 ? 23.543 15.628 -4.802 1.00 28.11 358 GLN A CA 1
ATOM 2880 C C . GLN A 1 358 ? 22.242 15.542 -5.596 1.00 28.11 358 GLN A C 1
ATOM 2882 O O . GLN A 1 358 ? 21.148 15.440 -5.048 1.00 28.11 358 GLN A O 1
ATOM 2887 N N . SER A 1 359 ? 22.403 15.602 -6.916 1.00 24.20 359 SER A N 1
ATOM 2888 C CA . SER A 1 359 ? 21.379 15.289 -7.905 1.00 24.20 359 SER A CA 1
ATOM 2889 C C . SER A 1 359 ? 20.991 13.815 -7.767 1.00 24.20 359 SER A C 1
ATOM 2891 O O . SER A 1 359 ? 21.786 12.925 -8.069 1.00 24.20 359 SER A O 1
ATOM 2893 N N . ILE A 1 360 ? 19.784 13.556 -7.268 1.00 27.41 360 ILE A N 1
ATOM 2894 C CA . ILE A 1 360 ? 19.201 12.216 -7.184 1.00 27.41 360 ILE A CA 1
ATOM 2895 C C . ILE A 1 360 ? 18.324 12.027 -8.423 1.00 27.41 360 ILE A C 1
ATOM 2897 O O . ILE A 1 360 ? 17.255 12.626 -8.546 1.00 27.41 360 ILE A O 1
ATOM 2901 N N . CYS A 1 361 ? 18.784 11.181 -9.347 1.00 23.12 361 CYS A N 1
ATOM 2902 C CA . CYS A 1 361 ? 17.953 10.667 -10.431 1.00 23.12 361 CYS A CA 1
ATOM 2903 C C . CYS A 1 361 ? 16.836 9.803 -9.833 1.00 23.12 361 CYS A C 1
ATOM 2905 O O . CYS A 1 361 ? 17.089 8.733 -9.280 1.00 23.12 361 CYS A O 1
ATOM 2907 N N . CYS A 1 362 ? 15.604 10.291 -9.935 1.00 24.02 362 CYS A N 1
ATOM 2908 C CA . CYS A 1 362 ? 14.398 9.567 -9.562 1.00 24.02 362 CYS A CA 1
ATOM 2909 C C . CYS A 1 362 ? 13.905 8.728 -10.753 1.00 24.02 362 CYS A C 1
ATOM 2911 O O . CYS A 1 362 ? 13.740 9.266 -11.848 1.00 24.02 362 CYS A O 1
ATOM 2913 N N . TYR A 1 363 ? 13.619 7.446 -10.511 1.00 33.72 363 TYR A N 1
ATOM 2914 C CA . TYR A 1 363 ? 12.767 6.582 -11.343 1.00 33.72 363 TYR A CA 1
ATOM 2915 C C . TYR A 1 363 ? 11.674 5.955 -10.481 1.00 33.72 363 TYR A C 1
ATOM 2917 O O . TYR A 1 363 ? 11.977 5.613 -9.310 1.00 33.72 363 TYR A O 1
#

Secondary structure (DSSP, 8-state):
-----PPPP------HHHHHHHHHHHHHHHHHHTTS----------------HHHHHHTT-EEEEE---TT--HHHHHHHHHHHHHHHHHHTTTS-EEEEEPPB---TT---TTS--SSB-GGGTB-HHHHHTTS-EEEHHHHHHHHTSSEEEEEEEEE--TT---TT----EEEE---SSPPS-EE-TTSPEE--GGG-TT-EEEEEEEEEEESBGGGGHHIIIII---SEEEEETGGGSBPTTTTSHHHHHHHHH-PBPHHHHHHHHHHHHHHH---TTTTT----SSGGG---------------TTHHHH-TTTS--------------------------------------------

pLDDT: mean 75.41, std 25.89, range [23.12, 98.69]